Protein AF-A0A535B9C9-F1 (afdb_monomer)

Sequence (342 aa):
MEKRGVVTTTVCSAPFLKPAKAQAQHEGMSSVPFVKILHPMATAPLQTVVEQVKEALPQITHALTIAGEQEEKQTSQNDREENLLTINGGVEEVFELFHERGWTDGFPIIPPTEINVRAMLSQSVYSPDTTLGLLPPAMNPVTVDKLAVNAVMAGCVPEYFPVILAAVEGLLDEDLALYSMQTATNATAPLIIVNGPIVKILCLNASGNLFGPGSRANATIGRAIRLALINIGGEIPGITDPATHGQPGKYTFCIAEAEDESPWQSLHVERGYAKEQSAVTLIGAGGPQNLFTYGCKTGEEILETFVGALCGLGHNNIIFPSGPLLVLGPEHAGTLATVSVR

Secondary structure (DSSP, 8-state):
-GGGT----EEEEGGGHHHHHHHHHHTT-TT--EEEE-S-SSSS-HHHHHHHHHHHHHHHHHHHHHTT-----PPPP--SGGG----SS-HHHHHHHHHHTT-SSSS------HHHHHHHHTT-SS-TT-EEEEETTTTEEEEHHHHHHHHHHHT--GGGHHHHHHHHHHHT-GGG-HHHHHT-SS--EEEEEEESTHHHHTT---SSSTTSS--HHHHHHHHHHHHHHHHTT---BTTTB--SS--GGGT--EEE--TTT-SS--HHHHTT--TTS-EEEEEEE-PPPP---TT--SHHHHHHHHHHHHTSTT-GGGTS-S-PPP---HHHHHHHHTS---

Structure (mmCIF, N/CA/C/O backbone):
data_AF-A0A535B9C9-F1
#
_entry.id   AF-A0A535B9C9-F1
#
loop_
_atom_site.group_PDB
_atom_site.id
_atom_site.type_symbol
_atom_site.label_atom_id
_atom_site.label_alt_id
_atom_site.label_comp_id
_atom_site.label_asym_id
_atom_site.label_entity_id
_atom_site.label_seq_id
_atom_site.pdbx_PDB_ins_code
_atom_site.Cartn_x
_atom_site.Cartn_y
_atom_site.Cartn_z
_atom_site.occupancy
_atom_site.B_iso_or_equiv
_atom_site.auth_seq_id
_atom_site.auth_comp_id
_atom_site.auth_asym_id
_atom_site.auth_atom_id
_atom_site.pdbx_PDB_model_num
ATOM 1 N N . MET A 1 1 ? 7.279 18.402 -26.260 1.00 63.88 1 MET A N 1
ATOM 2 C CA . MET A 1 1 ? 7.828 19.501 -27.088 1.00 63.88 1 MET A CA 1
ATOM 3 C C . MET A 1 1 ? 8.415 18.954 -28.383 1.00 63.88 1 MET A C 1
ATOM 5 O O . MET A 1 1 ? 8.022 19.435 -29.436 1.00 63.88 1 MET A O 1
ATOM 9 N N . GLU A 1 2 ? 9.214 17.885 -28.328 1.00 69.12 2 GLU A N 1
ATOM 10 C CA . GLU A 1 2 ? 9.742 17.188 -29.520 1.00 69.12 2 GLU A CA 1
ATOM 11 C C . GLU A 1 2 ? 8.669 16.701 -30.501 1.00 69.12 2 GLU A C 1
ATOM 13 O O . GLU A 1 2 ? 8.770 16.992 -31.687 1.00 69.12 2 GLU A O 1
ATOM 18 N N . LYS A 1 3 ? 7.552 16.126 -30.024 1.00 67.25 3 LYS A N 1
ATOM 19 C CA . LYS A 1 3 ? 6.378 15.799 -30.873 1.00 67.25 3 LYS A CA 1
ATOM 20 C C . LYS A 1 3 ? 5.791 17.002 -31.637 1.00 67.25 3 LYS A C 1
ATOM 22 O O . LYS A 1 3 ? 4.997 16.825 -32.552 1.00 67.25 3 LYS A O 1
ATOM 27 N N . ARG A 1 4 ? 6.146 18.233 -31.250 1.00 75.50 4 ARG A N 1
ATOM 28 C CA . ARG A 1 4 ? 5.743 19.491 -31.905 1.00 75.50 4 ARG A CA 1
ATOM 29 C C . ARG A 1 4 ? 6.882 20.100 -32.743 1.00 75.50 4 ARG A C 1
ATOM 31 O O . ARG A 1 4 ? 6.789 21.268 -33.103 1.00 75.50 4 ARG A O 1
ATOM 38 N N . GLY A 1 5 ? 7.953 19.347 -33.013 1.00 74.25 5 GLY A N 1
ATOM 39 C CA . GLY A 1 5 ? 9.121 19.791 -33.785 1.00 74.25 5 GLY A CA 1
ATOM 40 C C . GLY A 1 5 ? 10.070 20.729 -33.032 1.00 74.25 5 GLY A C 1
ATOM 41 O O . GLY A 1 5 ? 10.920 21.363 -33.650 1.00 74.25 5 GLY A O 1
ATOM 42 N N . VAL A 1 6 ? 9.922 20.855 -31.710 1.00 79.19 6 VAL A N 1
ATOM 43 C CA . VAL A 1 6 ? 10.796 21.693 -30.878 1.00 79.19 6 VAL A CA 1
ATOM 44 C C . VAL A 1 6 ? 11.860 20.809 -30.248 1.00 79.19 6 VAL A C 1
ATOM 46 O O . VAL A 1 6 ? 11.524 19.953 -29.432 1.00 79.19 6 VAL A O 1
ATOM 49 N N . VAL A 1 7 ? 13.125 21.034 -30.604 1.00 80.56 7 VAL A N 1
ATOM 50 C CA . VAL A 1 7 ? 14.264 20.320 -30.015 1.00 80.56 7 VAL A CA 1
ATOM 51 C C . VAL A 1 7 ? 14.333 20.606 -28.518 1.00 80.56 7 VAL A C 1
ATOM 53 O O . VAL A 1 7 ? 14.298 21.769 -28.104 1.00 80.56 7 VAL A O 1
ATOM 56 N N . THR A 1 8 ? 14.432 19.557 -27.704 1.00 83.50 8 THR A N 1
ATOM 57 C CA . THR A 1 8 ? 14.532 19.694 -26.251 1.00 83.50 8 THR A CA 1
ATOM 58 C C . THR A 1 8 ? 15.679 18.890 -25.659 1.00 83.50 8 THR A C 1
ATOM 60 O O . THR A 1 8 ? 16.232 17.990 -26.273 1.00 83.50 8 THR A O 1
ATOM 63 N N . THR A 1 9 ? 16.081 19.267 -24.446 1.00 86.94 9 THR A N 1
ATOM 64 C CA . THR A 1 9 ? 16.979 18.481 -23.601 1.00 86.94 9 THR A CA 1
ATOM 65 C C . THR A 1 9 ? 16.524 18.603 -22.156 1.00 86.94 9 THR A C 1
ATOM 67 O O . THR A 1 9 ? 15.998 19.643 -21.746 1.00 86.94 9 THR A O 1
ATOM 70 N N . THR A 1 10 ? 16.715 17.545 -21.375 1.00 87.69 10 THR A N 1
ATOM 71 C CA . THR A 1 10 ? 16.370 17.529 -19.956 1.00 87.69 10 THR A CA 1
ATOM 72 C C . THR A 1 10 ? 17.615 17.772 -19.115 1.00 87.69 10 THR A C 1
ATOM 74 O O . THR A 1 10 ? 18.539 16.960 -19.089 1.00 87.69 10 THR A O 1
ATOM 77 N N . VAL A 1 11 ? 17.632 18.880 -18.375 1.00 87.50 11 VAL A N 1
ATOM 78 C CA . VAL A 1 11 ? 18.660 19.139 -17.361 1.00 87.50 11 VAL A CA 1
ATOM 79 C C . VAL A 1 11 ? 18.227 18.477 -16.058 1.00 87.50 11 VAL A C 1
ATOM 81 O O . VAL A 1 11 ? 17.153 18.768 -15.536 1.00 87.50 11 VAL A O 1
ATOM 84 N N . CYS A 1 12 ? 19.050 17.574 -15.534 1.00 86.25 12 CYS A N 1
ATOM 85 C CA . CYS A 1 12 ? 18.707 16.763 -14.373 1.00 86.25 12 CYS A CA 1
ATOM 86 C C . CYS A 1 12 ? 19.895 16.665 -13.412 1.00 86.25 12 CYS A C 1
ATOM 88 O O . CYS A 1 12 ? 21.033 16.457 -13.838 1.00 86.25 12 CYS A O 1
ATOM 90 N N . SER A 1 13 ? 19.658 16.807 -12.104 1.00 83.31 13 SER A N 1
ATOM 91 C CA . SER A 1 13 ? 20.743 16.630 -11.131 1.00 83.31 13 SER A CA 1
ATOM 92 C C . SER A 1 13 ? 21.092 15.154 -10.936 1.00 83.31 13 SER A C 1
ATOM 94 O O . SER A 1 13 ? 20.253 14.272 -11.109 1.00 83.31 13 SER A O 1
ATOM 96 N N . ALA A 1 14 ? 22.354 14.884 -10.597 1.00 81.31 14 ALA A N 1
ATOM 97 C CA . ALA A 1 14 ? 22.937 13.545 -10.586 1.00 81.31 14 ALA A CA 1
ATOM 98 C C . ALA A 1 14 ? 22.086 12.452 -9.901 1.00 81.31 14 ALA A C 1
ATOM 100 O O . ALA A 1 14 ? 21.967 11.382 -10.503 1.00 81.31 14 ALA A O 1
ATOM 101 N N . PRO A 1 15 ? 21.475 12.682 -8.718 1.00 77.88 15 PRO A N 1
ATOM 102 C CA . PRO A 1 15 ? 20.654 11.668 -8.053 1.00 77.88 15 PRO A CA 1
ATOM 103 C C . PRO A 1 15 ? 19.383 11.303 -8.830 1.00 77.88 15 PRO A C 1
ATOM 105 O O . PRO A 1 15 ? 18.954 10.156 -8.789 1.00 77.88 15 PRO A O 1
ATOM 108 N N . PHE A 1 16 ? 18.816 12.244 -9.589 1.00 81.00 16 PHE A N 1
ATOM 109 C CA . PHE A 1 16 ? 17.552 12.049 -10.305 1.00 81.00 16 PHE A CA 1
ATOM 110 C C . PHE A 1 16 ? 17.732 11.580 -11.753 1.00 81.00 16 PHE A C 1
ATOM 112 O O . PHE A 1 16 ? 16.754 11.316 -12.449 1.00 81.00 16 PHE A O 1
ATOM 119 N N . LEU A 1 17 ? 18.972 11.432 -12.227 1.00 83.25 17 LEU A N 1
ATOM 120 C CA . LEU A 1 17 ? 19.229 11.049 -13.614 1.00 83.25 17 LEU A CA 1
ATOM 121 C C . LEU A 1 17 ? 18.717 9.637 -13.937 1.00 83.25 17 LEU A C 1
ATOM 123 O O . LEU A 1 17 ? 18.216 9.405 -15.033 1.00 83.25 17 LEU A O 1
ATOM 127 N N . LYS A 1 18 ? 18.846 8.691 -12.997 1.00 80.94 18 LYS A N 1
ATOM 128 C CA . LYS A 1 18 ? 18.323 7.325 -13.156 1.00 80.94 18 LYS A CA 1
ATOM 129 C C . LYS A 1 18 ? 16.786 7.300 -13.247 1.00 80.94 18 LYS A C 1
ATOM 131 O O . LYS A 1 18 ? 16.313 6.791 -14.262 1.00 80.94 18 LYS A O 1
ATOM 136 N N . PRO A 1 19 ? 16.019 7.876 -12.293 1.00 78.69 19 PRO A N 1
ATOM 137 C CA . PRO A 1 19 ? 14.561 7.934 -12.413 1.00 78.69 19 PRO A CA 1
ATOM 138 C C . PRO A 1 19 ? 14.110 8.666 -13.674 1.00 78.69 19 PRO A C 1
ATOM 140 O O . PRO A 1 19 ? 13.224 8.188 -14.368 1.00 78.69 19 PRO A O 1
ATOM 143 N N . ALA A 1 20 ? 14.753 9.785 -14.026 1.00 82.44 20 ALA A N 1
ATOM 144 C CA . ALA A 1 20 ? 14.358 10.556 -15.201 1.00 82.44 20 ALA A CA 1
ATOM 145 C C . ALA A 1 20 ? 14.544 9.769 -16.512 1.00 82.44 20 ALA A C 1
ATOM 147 O O . ALA A 1 20 ? 13.695 9.836 -17.399 1.00 82.44 20 ALA A O 1
ATOM 148 N N . LYS A 1 21 ? 15.619 8.976 -16.624 1.00 83.00 21 LYS A N 1
ATOM 149 C CA . LYS A 1 21 ? 15.823 8.067 -17.762 1.00 83.00 21 LYS A CA 1
ATOM 150 C C . LYS A 1 21 ? 14.823 6.914 -17.777 1.00 83.00 21 LYS A C 1
ATOM 152 O O . LYS A 1 21 ? 14.333 6.583 -18.851 1.00 83.00 21 LYS A O 1
ATOM 157 N N . ALA A 1 22 ? 14.527 6.324 -16.618 1.00 77.94 22 ALA A N 1
ATOM 158 C CA . ALA A 1 22 ? 13.523 5.267 -16.505 1.00 77.94 22 ALA A CA 1
ATOM 159 C C . ALA A 1 22 ? 12.138 5.777 -16.940 1.00 77.94 22 ALA A C 1
ATOM 161 O O . ALA A 1 22 ? 11.483 5.128 -17.752 1.00 77.94 22 ALA A O 1
ATOM 162 N N . GLN A 1 23 ? 11.751 6.985 -16.511 1.00 78.94 23 GLN A N 1
ATOM 163 C CA . GLN A 1 23 ? 10.510 7.629 -16.951 1.00 78.94 23 GLN A CA 1
ATOM 164 C C . GLN A 1 23 ? 10.498 7.873 -18.459 1.00 78.94 23 GLN A C 1
ATOM 166 O O . GLN A 1 23 ? 9.527 7.553 -19.133 1.00 78.94 23 GLN A O 1
ATOM 171 N N . ALA A 1 24 ? 11.583 8.428 -19.007 1.00 80.75 24 ALA A N 1
ATOM 172 C CA . ALA A 1 24 ? 11.665 8.702 -20.436 1.00 80.75 24 ALA A CA 1
ATOM 173 C C . ALA A 1 24 ? 11.547 7.416 -21.266 1.00 80.75 24 ALA A C 1
ATOM 175 O O . ALA A 1 24 ? 10.817 7.398 -22.248 1.00 80.75 24 ALA A O 1
ATOM 176 N N . GLN A 1 25 ? 12.197 6.324 -20.852 1.00 77.50 25 GLN A N 1
ATOM 177 C CA . GLN A 1 25 ? 12.027 5.017 -21.493 1.00 77.50 25 GLN A CA 1
ATOM 178 C C . GLN A 1 25 ? 10.580 4.527 -21.422 1.00 77.50 25 GLN A C 1
ATOM 180 O O . GLN A 1 25 ? 10.055 4.055 -22.429 1.00 77.50 25 GLN A O 1
ATOM 185 N N . HIS A 1 26 ? 9.937 4.672 -20.263 1.00 68.62 26 HIS A N 1
ATOM 186 C CA . HIS A 1 26 ? 8.552 4.253 -20.069 1.00 68.62 26 HIS A CA 1
ATOM 187 C C . HIS A 1 26 ? 7.569 5.014 -20.974 1.00 68.62 26 HIS A C 1
ATOM 189 O O . HIS A 1 26 ? 6.673 4.425 -21.571 1.00 68.62 26 HIS A O 1
ATOM 195 N N . GLU A 1 27 ? 7.782 6.316 -21.151 1.00 72.25 27 GLU A N 1
ATOM 196 C CA . GLU A 1 27 ? 6.977 7.182 -22.025 1.00 72.25 27 GLU A CA 1
ATOM 197 C C . GLU A 1 27 ? 7.300 7.024 -23.528 1.00 72.25 27 GLU A C 1
ATOM 199 O O . GLU A 1 27 ? 6.824 7.802 -24.361 1.00 72.25 27 GLU A O 1
ATOM 204 N N . GLY A 1 28 ? 8.151 6.058 -23.897 1.00 73.94 28 GLY A N 1
ATOM 205 C CA . GLY A 1 28 ? 8.613 5.857 -25.276 1.00 73.94 28 GLY A CA 1
ATOM 206 C C . GLY A 1 28 ? 9.605 6.919 -25.766 1.00 73.94 28 GLY A C 1
ATOM 207 O O . GLY A 1 28 ? 9.948 6.957 -26.940 1.00 73.94 28 GLY A O 1
ATOM 208 N N . MET A 1 29 ? 10.102 7.766 -24.868 1.00 76.81 29 MET A N 1
ATOM 209 C CA . MET A 1 29 ? 11.039 8.862 -25.117 1.00 76.81 29 MET A CA 1
ATOM 210 C C . MET A 1 29 ? 12.496 8.445 -24.834 1.00 76.81 29 MET A C 1
ATOM 212 O O . MET A 1 29 ? 13.274 9.186 -24.230 1.00 76.81 29 MET A O 1
ATOM 216 N N . SER A 1 30 ? 12.892 7.234 -25.240 1.00 70.38 30 SER A N 1
ATOM 217 C CA . SER A 1 30 ? 14.202 6.650 -24.897 1.00 70.38 30 SER A CA 1
ATOM 218 C C . SER A 1 30 ? 15.410 7.417 -25.453 1.00 70.38 30 SER A C 1
ATOM 220 O O . SER A 1 30 ? 16.529 7.217 -24.980 1.00 70.38 30 SER A O 1
ATOM 222 N N . SER A 1 31 ? 15.186 8.273 -26.449 1.00 73.44 31 SER A N 1
ATOM 223 C CA . SER 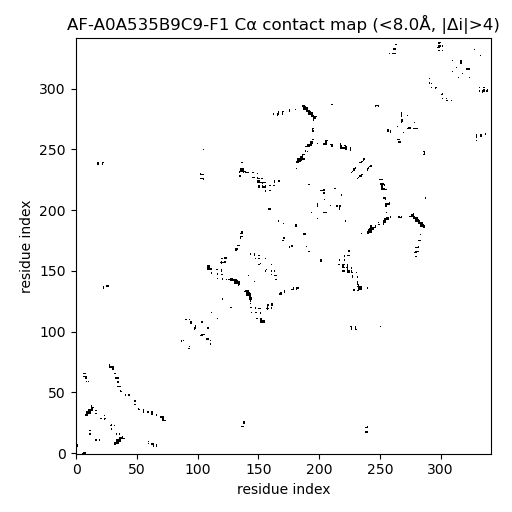A 1 31 ? 16.194 9.085 -27.132 1.00 73.44 31 SER A CA 1
ATOM 224 C C . SER A 1 31 ? 16.356 10.500 -26.565 1.00 73.44 31 SER A C 1
ATOM 226 O O . SER A 1 31 ? 17.216 11.242 -27.045 1.00 73.44 31 SER A O 1
ATOM 228 N N . VAL A 1 32 ? 15.581 10.889 -25.541 1.00 80.31 32 VAL A N 1
ATOM 229 C CA . VAL A 1 32 ? 15.667 12.241 -24.963 1.00 80.31 32 VAL A CA 1
ATOM 230 C C . VAL A 1 32 ? 17.073 12.497 -24.409 1.00 80.31 32 VAL A C 1
ATOM 232 O O . VAL A 1 32 ? 17.564 11.730 -23.570 1.00 80.31 32 VAL A O 1
ATOM 235 N N . PRO A 1 33 ? 17.746 13.584 -24.829 1.00 83.56 33 PRO A N 1
ATOM 236 C CA . PRO A 1 33 ? 19.082 13.889 -24.353 1.00 83.56 33 PRO A CA 1
ATOM 237 C C . PRO A 1 33 ? 19.030 14.489 -22.943 1.00 83.56 33 PRO A C 1
ATOM 239 O O . PRO A 1 33 ? 18.315 15.461 -22.682 1.00 83.56 33 PRO A O 1
ATOM 242 N N . PHE A 1 34 ? 19.851 13.948 -22.041 1.00 86.38 34 PHE A N 1
ATOM 243 C CA . PHE A 1 34 ? 19.975 14.410 -20.658 1.00 86.38 34 PHE A CA 1
ATOM 244 C C . PHE A 1 34 ? 21.303 15.125 -20.411 1.00 86.38 34 PHE A C 1
ATOM 246 O O . PHE A 1 34 ? 22.367 14.576 -20.703 1.00 86.38 34 PHE A O 1
ATOM 253 N N . VAL A 1 35 ? 21.250 16.288 -19.762 1.00 86.88 35 VAL A N 1
ATOM 254 C CA . VAL A 1 35 ? 22.429 16.979 -19.224 1.00 86.88 35 VAL A CA 1
ATOM 255 C C . VAL A 1 35 ? 22.450 16.830 -17.710 1.00 86.88 35 VAL A C 1
ATOM 257 O O . VAL A 1 35 ? 21.501 17.197 -17.015 1.00 86.88 35 VAL A O 1
ATOM 260 N N . LYS A 1 36 ? 23.548 16.279 -17.193 1.00 86.19 36 LYS A N 1
ATOM 261 C CA . LYS A 1 36 ? 23.737 16.029 -15.765 1.00 86.19 36 LYS A CA 1
ATOM 262 C C . LYS A 1 36 ? 24.321 17.264 -15.080 1.00 86.19 36 LYS A C 1
ATOM 264 O O . LYS A 1 36 ? 25.384 17.731 -15.473 1.00 86.19 36 LYS A O 1
ATOM 269 N N . ILE A 1 37 ? 23.688 17.709 -13.999 1.00 85.00 37 ILE A N 1
ATOM 270 C CA . ILE A 1 37 ? 24.241 18.719 -13.079 1.00 85.00 37 ILE A CA 1
ATOM 271 C C . ILE A 1 37 ? 24.524 18.111 -11.696 1.00 85.00 37 ILE A C 1
ATOM 273 O O . ILE A 1 37 ? 24.034 17.027 -11.363 1.00 85.00 37 ILE A O 1
ATOM 277 N N . LEU A 1 38 ? 25.346 18.776 -10.886 1.00 76.19 38 LEU A N 1
ATOM 278 C CA . LEU A 1 38 ? 25.675 18.337 -9.525 1.00 76.19 38 LEU A CA 1
ATOM 279 C C . LEU A 1 38 ? 24.543 18.657 -8.529 1.00 76.19 38 LEU A C 1
ATOM 281 O O . LEU A 1 38 ? 23.660 19.466 -8.795 1.00 76.19 38 LEU A O 1
ATOM 285 N N . HIS A 1 39 ? 24.541 17.961 -7.392 1.00 73.38 39 HIS A N 1
ATOM 286 C CA . HIS A 1 39 ? 23.545 18.072 -6.319 1.00 73.38 39 HIS A CA 1
ATOM 287 C C . HIS A 1 39 ? 24.270 18.309 -4.978 1.00 73.38 39 HIS A C 1
ATOM 289 O O . HIS A 1 39 ? 25.377 17.782 -4.837 1.00 73.38 39 HIS A O 1
ATOM 295 N N . PRO A 1 40 ? 23.688 19.019 -3.985 1.00 71.75 40 PRO A N 1
ATOM 296 C CA . PRO A 1 40 ? 22.394 19.715 -3.985 1.00 71.75 40 PRO A CA 1
ATOM 297 C C . PRO A 1 40 ? 22.461 21.124 -4.582 1.00 71.75 40 PRO A C 1
ATOM 299 O O . PRO A 1 40 ? 23.405 21.862 -4.345 1.00 71.75 40 PRO A O 1
ATOM 302 N N . MET A 1 41 ? 21.417 21.523 -5.311 1.00 72.38 41 MET A N 1
ATOM 303 C CA . MET A 1 41 ? 21.296 22.887 -5.855 1.00 72.38 41 MET A CA 1
ATOM 304 C C . MET A 1 41 ? 20.651 23.854 -4.854 1.00 72.38 41 MET A C 1
ATOM 306 O O . MET A 1 41 ? 21.016 25.021 -4.800 1.00 72.38 41 MET A O 1
ATOM 310 N N . ALA A 1 42 ? 19.702 23.371 -4.046 1.00 73.88 42 ALA A N 1
ATOM 311 C CA . ALA A 1 42 ? 18.897 24.213 -3.158 1.00 73.88 42 ALA A CA 1
ATOM 312 C C . ALA A 1 42 ? 19.673 24.765 -1.950 1.00 73.88 42 ALA A C 1
ATOM 314 O O . ALA A 1 42 ? 19.321 25.813 -1.422 1.00 73.88 42 ALA A O 1
ATOM 315 N N . THR A 1 43 ? 20.720 24.064 -1.509 1.00 80.56 43 THR A N 1
ATOM 316 C CA . THR A 1 43 ? 21.544 24.447 -0.351 1.00 80.56 43 THR A CA 1
ATOM 317 C C . THR A 1 43 ? 22.958 24.882 -0.739 1.00 80.56 43 THR A C 1
ATOM 319 O O . THR A 1 43 ? 23.738 25.267 0.131 1.00 80.56 43 THR A O 1
ATOM 322 N N . ALA A 1 44 ? 23.306 24.834 -2.030 1.00 82.00 44 ALA A N 1
ATOM 323 C CA . ALA A 1 44 ? 24.603 25.293 -2.510 1.00 82.00 44 ALA A CA 1
ATOM 324 C C . ALA A 1 44 ? 24.683 26.832 -2.518 1.00 82.00 44 ALA A C 1
ATOM 326 O O . ALA A 1 44 ? 23.693 27.502 -2.823 1.00 82.00 44 ALA A O 1
ATOM 327 N N . PRO A 1 45 ? 25.862 27.420 -2.244 1.00 89.31 45 PRO A N 1
ATOM 328 C CA . PRO A 1 45 ? 26.079 28.849 -2.436 1.00 89.31 45 PRO A CA 1
ATOM 329 C C . PRO A 1 45 ? 25.794 29.266 -3.885 1.00 89.31 45 PRO A C 1
ATOM 331 O O . PRO A 1 45 ? 26.178 28.567 -4.824 1.00 89.31 45 PRO A O 1
ATOM 334 N N . LEU A 1 46 ? 25.192 30.446 -4.079 1.00 86.38 46 LEU A N 1
ATOM 335 C CA . LEU A 1 46 ? 24.829 30.960 -5.409 1.00 86.38 46 LEU A CA 1
ATOM 336 C C . LEU A 1 46 ? 26.010 30.943 -6.393 1.00 86.38 46 LEU A C 1
ATOM 338 O O . LEU A 1 46 ? 25.836 30.630 -7.565 1.00 86.38 46 LEU A O 1
ATOM 342 N N . GLN A 1 47 ? 27.218 31.248 -5.917 1.00 87.62 47 GLN A N 1
ATOM 343 C CA . GLN A 1 47 ? 28.418 31.250 -6.749 1.00 87.62 47 GLN A CA 1
ATOM 344 C C . GLN A 1 47 ? 28.742 29.856 -7.308 1.00 87.62 47 GLN A C 1
ATOM 346 O O . GLN A 1 47 ? 28.991 29.726 -8.504 1.00 87.62 47 GLN A O 1
ATOM 351 N N . THR A 1 48 ? 28.635 28.813 -6.481 1.00 84.56 48 THR A N 1
ATOM 352 C CA . THR A 1 48 ? 28.800 27.415 -6.901 1.00 84.56 48 THR A CA 1
ATOM 353 C C . THR A 1 48 ? 27.745 27.020 -7.933 1.00 84.56 48 THR A C 1
ATOM 355 O O . THR A 1 48 ? 28.068 26.374 -8.926 1.00 84.56 48 THR A O 1
ATOM 358 N N . VAL A 1 49 ? 26.495 27.456 -7.747 1.00 83.94 49 VAL A N 1
ATOM 359 C CA . VAL A 1 49 ? 25.416 27.217 -8.719 1.00 83.94 49 VAL A CA 1
ATOM 360 C C . VAL A 1 49 ? 25.729 27.887 -10.062 1.00 83.94 49 VAL A C 1
ATOM 362 O O . VAL A 1 49 ? 25.595 27.263 -11.112 1.00 83.94 49 VAL A O 1
ATOM 365 N N . VAL A 1 50 ? 26.192 29.141 -10.050 1.00 86.06 50 VAL A N 1
ATOM 366 C CA . VAL A 1 50 ? 26.554 29.883 -11.271 1.00 86.06 50 VAL A CA 1
ATOM 367 C C . VAL A 1 50 ? 27.715 29.220 -12.015 1.00 86.06 50 VAL A C 1
ATOM 369 O O . VAL A 1 50 ? 27.680 29.134 -13.243 1.00 86.06 50 VAL A O 1
ATOM 372 N N . GLU A 1 51 ? 28.737 28.751 -11.302 1.00 86.38 51 GLU A N 1
ATOM 373 C CA . GLU A 1 51 ? 29.870 28.027 -11.893 1.00 86.38 51 GLU A CA 1
ATOM 374 C C . GLU A 1 51 ? 29.415 26.718 -12.550 1.00 86.38 51 GLU A C 1
ATOM 376 O O . GLU A 1 51 ? 29.733 26.473 -13.713 1.00 86.38 51 GLU A O 1
ATOM 381 N N . GLN A 1 52 ? 28.562 25.944 -11.878 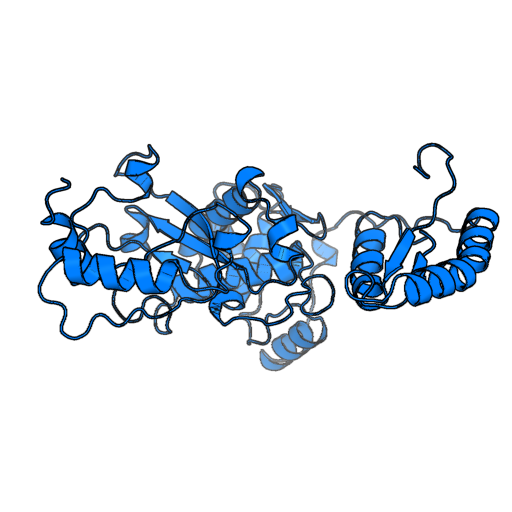1.00 81.94 52 GLN A N 1
ATOM 382 C CA . GLN A 1 52 ? 28.001 24.708 -12.435 1.00 81.94 52 GLN A CA 1
ATOM 383 C C . GLN A 1 52 ? 27.138 24.953 -13.678 1.00 81.94 52 GLN A C 1
ATOM 385 O O . GLN A 1 52 ? 27.215 24.197 -14.647 1.00 81.94 52 GLN A O 1
ATOM 390 N N . VAL A 1 53 ? 26.335 26.022 -13.692 1.00 84.00 53 VAL A N 1
ATOM 391 C CA . VAL A 1 53 ? 25.555 26.398 -14.883 1.00 84.00 53 VAL A CA 1
ATOM 392 C C . VAL A 1 53 ? 26.484 26.721 -16.055 1.00 84.00 53 VAL A C 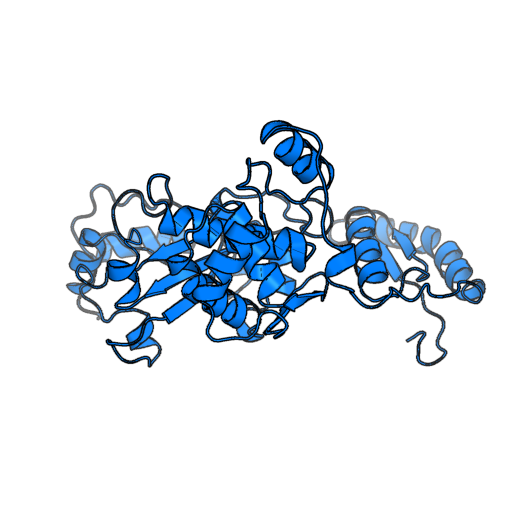1
ATOM 394 O O . VAL A 1 53 ? 26.218 26.289 -17.177 1.00 84.00 53 VAL A O 1
ATOM 397 N N . LYS A 1 54 ? 27.597 27.426 -15.813 1.00 87.56 54 LYS A N 1
ATOM 398 C CA . LYS A 1 54 ? 28.594 27.723 -16.856 1.00 87.56 54 LYS A CA 1
ATOM 399 C C . LYS A 1 54 ? 29.229 26.457 -17.432 1.00 87.56 54 LYS A C 1
ATOM 401 O O . LYS A 1 54 ? 29.428 26.398 -18.642 1.00 87.56 54 LYS A O 1
ATOM 406 N N . GLU A 1 55 ? 29.498 25.450 -16.606 1.00 86.50 55 GLU A N 1
ATOM 407 C CA . GLU A 1 55 ? 30.026 24.154 -17.059 1.00 86.50 55 GLU A CA 1
ATOM 408 C C . GLU A 1 55 ? 28.990 23.315 -17.826 1.00 86.50 55 GLU A C 1
ATOM 410 O O . GLU A 1 55 ? 29.342 22.592 -18.762 1.00 86.50 55 GLU A O 1
ATOM 415 N N . ALA A 1 56 ? 27.708 23.420 -17.465 1.00 87.56 56 ALA A N 1
ATOM 416 C CA . ALA A 1 56 ? 26.623 22.690 -18.121 1.00 87.56 56 ALA A CA 1
ATOM 417 C C . ALA A 1 56 ? 26.188 23.321 -19.457 1.00 87.56 56 ALA A C 1
ATOM 419 O O . ALA A 1 56 ? 25.744 22.605 -20.354 1.00 87.56 56 ALA A O 1
ATOM 420 N N . LEU A 1 57 ? 26.329 24.642 -19.625 1.00 89.44 57 LEU A N 1
ATOM 421 C CA . LEU A 1 57 ? 25.882 25.384 -20.815 1.00 89.44 57 LEU A CA 1
ATOM 422 C C . LEU A 1 57 ? 26.395 24.812 -22.155 1.00 89.44 57 LEU A C 1
ATOM 424 O O . LEU A 1 57 ? 25.579 24.649 -23.071 1.00 89.44 57 LEU A O 1
ATOM 428 N N . PRO A 1 58 ? 27.686 24.453 -22.308 1.00 90.50 58 PRO A N 1
ATOM 429 C CA . PRO A 1 58 ? 28.172 23.801 -23.523 1.00 90.50 58 PRO A CA 1
ATOM 430 C C . PRO A 1 58 ? 27.495 22.452 -23.791 1.00 90.50 58 PRO A C 1
ATOM 432 O O . PRO A 1 58 ? 27.159 22.154 -24.933 1.00 90.50 58 PRO A O 1
ATOM 435 N N . GLN A 1 59 ? 27.238 21.661 -22.745 1.00 86.38 59 GLN A N 1
ATOM 436 C CA . GLN A 1 59 ? 26.581 20.353 -22.858 1.00 86.38 59 GLN A CA 1
ATOM 437 C C . GLN A 1 59 ? 25.109 20.503 -23.263 1.00 86.38 59 GLN A C 1
ATOM 439 O O . GLN A 1 59 ? 24.633 19.753 -24.109 1.00 86.38 59 GLN A O 1
ATOM 444 N N . ILE A 1 60 ? 24.412 21.511 -22.724 1.00 88.25 60 ILE A N 1
ATOM 445 C CA . ILE A 1 60 ? 23.040 21.873 -23.121 1.00 88.25 60 ILE A CA 1
ATOM 446 C C . ILE A 1 60 ? 23.008 22.285 -24.593 1.00 88.25 60 ILE A C 1
ATOM 448 O O . ILE A 1 60 ? 22.193 21.784 -25.362 1.00 88.25 60 ILE A O 1
ATOM 452 N N . THR A 1 61 ? 23.926 23.161 -25.000 1.00 87.44 61 THR A N 1
ATOM 453 C CA . THR A 1 61 ? 24.023 23.634 -26.389 1.00 87.44 61 THR A CA 1
ATOM 454 C C . THR A 1 61 ? 24.304 22.475 -27.348 1.00 87.44 61 THR A C 1
ATOM 456 O O . THR A 1 61 ? 23.711 22.389 -28.420 1.00 87.44 61 THR A O 1
ATOM 459 N N . HIS A 1 62 ? 25.170 21.544 -26.950 1.00 85.12 62 HIS A N 1
ATOM 460 C CA . HIS A 1 62 ? 25.478 20.349 -27.725 1.00 85.12 62 HIS A CA 1
ATOM 461 C C . HIS A 1 62 ? 24.275 19.398 -27.831 1.00 85.12 62 HIS A C 1
ATOM 463 O O . HIS A 1 62 ? 23.918 18.975 -28.927 1.00 85.12 62 HIS A O 1
ATOM 469 N N . ALA A 1 63 ? 23.590 19.125 -26.717 1.00 84.19 63 ALA A N 1
ATOM 470 C CA . ALA A 1 63 ? 22.388 18.292 -26.697 1.00 84.19 63 ALA A CA 1
ATOM 471 C C . ALA A 1 63 ? 21.279 18.849 -27.607 1.00 84.19 63 ALA A C 1
ATOM 473 O O . ALA A 1 63 ? 20.642 18.095 -28.338 1.00 84.19 63 ALA A O 1
ATOM 474 N N . LEU A 1 64 ? 21.101 20.174 -27.625 1.00 83.44 64 LEU A N 1
ATOM 475 C CA . LEU A 1 64 ? 20.117 20.855 -28.471 1.00 83.44 64 LEU A CA 1
ATOM 476 C C . LEU A 1 64 ? 20.506 20.933 -29.958 1.00 83.44 64 LEU A C 1
ATOM 478 O O . LEU A 1 64 ? 19.672 21.315 -30.773 1.00 83.44 64 LEU A O 1
ATOM 482 N N . THR A 1 65 ? 21.748 20.608 -30.331 1.00 81.62 65 THR A N 1
ATOM 483 C CA . THR A 1 65 ? 22.226 20.706 -31.725 1.00 81.62 65 THR A CA 1
ATOM 484 C C . THR A 1 65 ? 22.426 19.353 -32.415 1.00 81.62 65 THR A C 1
ATOM 486 O O . THR A 1 65 ? 22.612 19.334 -33.628 1.00 81.62 65 THR A O 1
ATOM 489 N N . ILE A 1 66 ? 22.339 18.229 -31.687 1.00 70.81 66 ILE A N 1
ATOM 490 C CA . ILE A 1 66 ? 22.552 16.862 -32.220 1.00 70.81 66 ILE A CA 1
ATOM 491 C C . ILE A 1 66 ? 21.279 15.989 -32.200 1.00 70.81 66 ILE A C 1
ATOM 493 O O . ILE A 1 66 ? 21.259 14.910 -32.785 1.00 70.81 66 ILE A O 1
ATOM 497 N N . ALA A 1 67 ? 20.187 16.446 -31.579 1.00 53.84 67 ALA A N 1
ATOM 498 C CA . ALA A 1 67 ? 18.955 15.676 -31.361 1.00 53.84 67 ALA A CA 1
ATOM 499 C C . ALA A 1 67 ? 18.088 15.466 -32.631 1.00 53.84 67 ALA A C 1
ATOM 501 O O . ALA A 1 67 ? 16.940 15.904 -32.686 1.00 53.84 67 ALA A O 1
ATOM 502 N N . GLY A 1 68 ? 18.643 14.816 -33.659 1.00 52.06 68 GLY A N 1
ATOM 503 C CA . GLY A 1 68 ? 17.967 14.518 -34.927 1.00 52.06 68 GLY A CA 1
ATOM 504 C C . GLY A 1 68 ? 17.983 13.052 -35.376 1.00 52.06 68 GLY A C 1
ATOM 505 O O . GLY A 1 68 ? 17.331 12.740 -36.364 1.00 52.06 68 GLY A O 1
ATOM 506 N N . GLU A 1 69 ? 18.684 12.139 -34.696 1.00 46.38 69 GLU A N 1
ATOM 507 C CA . GLU A 1 69 ? 18.887 10.772 -35.211 1.00 46.38 69 GLU A CA 1
ATOM 508 C C . GLU A 1 69 ? 18.815 9.701 -34.116 1.00 46.38 69 GLU A C 1
ATOM 510 O O . GLU A 1 69 ? 19.830 9.104 -33.773 1.00 46.38 69 GLU A O 1
ATOM 515 N N . GLN A 1 70 ? 17.635 9.423 -33.556 1.00 47.84 70 GLN A N 1
ATOM 516 C CA . GLN A 1 70 ? 17.400 8.144 -32.868 1.00 47.84 70 GLN A CA 1
ATOM 517 C C . GLN A 1 70 ? 15.958 7.679 -33.086 1.00 47.84 70 GLN A C 1
ATOM 519 O O . GLN A 1 70 ? 15.015 8.322 -32.631 1.00 47.84 70 GLN A O 1
ATOM 524 N N . GLU A 1 71 ? 15.810 6.563 -33.803 1.00 41.56 71 GLU A N 1
ATOM 525 C CA . GLU A 1 71 ? 14.533 5.894 -34.058 1.00 41.56 71 GLU A CA 1
ATOM 526 C C . GLU A 1 71 ? 13.936 5.326 -32.760 1.00 41.56 71 GLU A C 1
ATOM 528 O O . GLU A 1 71 ? 14.602 4.620 -31.997 1.00 41.56 71 GLU A O 1
ATOM 533 N N . GLU A 1 72 ? 12.657 5.623 -32.528 1.00 42.31 72 GLU A N 1
ATOM 534 C CA . GLU A 1 72 ? 11.848 5.042 -31.456 1.00 42.31 72 GLU A CA 1
ATOM 535 C C . GLU A 1 72 ? 11.597 3.553 -31.749 1.00 42.31 72 GLU A C 1
ATOM 537 O O . GLU A 1 72 ? 10.983 3.192 -32.756 1.00 42.31 72 GLU A O 1
ATOM 542 N N . LYS A 1 73 ? 12.040 2.658 -30.857 1.00 36.94 73 LYS A N 1
ATOM 543 C CA . LYS A 1 73 ? 11.606 1.255 -30.895 1.00 36.94 73 LYS A CA 1
ATOM 544 C C . LYS A 1 73 ? 10.177 1.168 -30.367 1.00 36.94 73 LYS A C 1
ATOM 546 O O . LYS A 1 73 ? 9.945 1.358 -29.178 1.00 36.94 73 LYS A O 1
ATOM 551 N N . GLN A 1 74 ? 9.240 0.842 -31.253 1.00 36.12 74 GLN A N 1
ATOM 552 C CA . GLN A 1 74 ? 7.882 0.460 -30.876 1.00 36.12 74 GLN A CA 1
ATOM 553 C C . GLN A 1 74 ? 7.909 -0.823 -30.040 1.00 36.12 74 GLN A C 1
ATOM 555 O O . GLN A 1 74 ? 8.386 -1.864 -30.493 1.00 36.12 74 GLN A O 1
ATOM 560 N N . THR A 1 75 ? 7.378 -0.748 -28.824 1.00 39.41 75 THR A N 1
ATOM 561 C CA . THR A 1 75 ? 7.122 -1.914 -27.976 1.00 39.41 75 THR A CA 1
ATOM 562 C C . THR A 1 75 ? 5.879 -2.639 -28.502 1.00 39.41 75 THR A C 1
ATOM 564 O O . THR A 1 75 ? 4.825 -2.026 -28.675 1.00 39.41 75 THR A O 1
ATOM 567 N N . SER A 1 76 ? 6.020 -3.927 -28.818 1.00 39.56 76 SER A N 1
ATOM 568 C CA . SER A 1 76 ? 4.995 -4.774 -29.440 1.00 39.56 76 SER A CA 1
ATOM 569 C C . SER A 1 76 ? 3.808 -5.078 -28.513 1.00 39.56 76 SER A C 1
ATOM 571 O O . SER A 1 76 ? 3.934 -5.078 -27.290 1.00 39.56 76 SER A O 1
ATOM 573 N N . GLN A 1 77 ? 2.646 -5.347 -29.120 1.00 42.69 77 GLN A N 1
ATOM 574 C CA . GLN A 1 77 ? 1.422 -5.797 -28.446 1.00 42.69 77 GLN A CA 1
ATOM 575 C C . GLN A 1 77 ? 1.608 -7.167 -27.768 1.00 42.69 77 GLN A C 1
ATOM 577 O O . GLN A 1 77 ? 2.264 -8.048 -28.308 1.00 42.69 77 GLN A O 1
ATOM 582 N N . ASN A 1 78 ? 1.002 -7.312 -26.584 1.00 45.16 78 ASN A N 1
ATOM 583 C CA . ASN A 1 78 ? 1.024 -8.504 -25.732 1.00 45.16 78 ASN A CA 1
ATOM 584 C C . ASN A 1 78 ? 0.197 -9.658 -26.324 1.00 45.16 78 ASN A C 1
ATOM 586 O O . ASN A 1 78 ? -1.032 -9.604 -26.257 1.00 45.16 78 ASN A O 1
ATOM 590 N N . ASP A 1 79 ? 0.852 -10.735 -26.759 1.00 43.84 79 ASP A N 1
ATOM 591 C CA . ASP A 1 79 ? 0.221 -12.054 -26.861 1.00 43.84 79 ASP A CA 1
ATOM 592 C C . ASP A 1 79 ? 0.365 -12.811 -25.529 1.00 43.84 79 ASP A C 1
ATOM 594 O O . ASP A 1 79 ? 1.433 -12.881 -24.917 1.00 43.84 79 ASP A O 1
ATOM 598 N N . ARG A 1 80 ? -0.740 -13.369 -25.023 1.00 49.69 80 ARG A N 1
ATOM 599 C CA . ARG A 1 80 ? -0.785 -14.029 -23.702 1.00 49.69 80 ARG A CA 1
ATOM 600 C C . ARG A 1 80 ? 0.009 -15.345 -23.673 1.00 49.69 80 ARG A C 1
ATOM 602 O O . ARG A 1 80 ? 0.516 -15.712 -22.619 1.00 49.69 80 ARG A O 1
ATOM 609 N N . GLU A 1 81 ? 0.158 -16.017 -24.817 1.00 48.66 81 GLU A N 1
ATOM 610 C CA . GLU A 1 81 ? 0.961 -17.246 -24.951 1.00 48.66 81 GLU A CA 1
ATOM 611 C C . GLU A 1 81 ? 2.476 -16.982 -24.880 1.00 48.66 81 GLU A C 1
ATOM 613 O O . GLU A 1 81 ? 3.214 -17.829 -24.382 1.00 48.66 81 GLU A O 1
ATOM 618 N N . GLU A 1 82 ? 2.946 -15.788 -25.264 1.00 54.41 82 GLU A N 1
ATOM 619 C CA . GLU A 1 82 ? 4.366 -15.401 -25.155 1.00 54.41 82 GLU A CA 1
ATOM 620 C C . GLU A 1 82 ? 4.795 -15.059 -23.713 1.00 54.41 82 GLU A C 1
ATOM 622 O O . GLU A 1 82 ? 5.980 -14.879 -23.436 1.00 54.41 82 GLU A O 1
ATOM 627 N N . ASN A 1 83 ? 3.845 -15.001 -22.772 1.00 69.31 83 ASN A N 1
ATOM 628 C CA . ASN A 1 83 ? 4.073 -14.598 -21.381 1.00 69.31 83 ASN A CA 1
ATOM 629 C C . ASN A 1 83 ? 4.168 -15.776 -20.389 1.00 69.31 83 ASN A C 1
ATOM 631 O O . ASN A 1 83 ? 4.261 -15.558 -19.178 1.00 69.31 83 ASN A O 1
ATOM 635 N N . LEU A 1 84 ? 4.164 -17.024 -20.869 1.00 81.38 84 LEU A N 1
ATOM 636 C CA . LEU A 1 84 ? 4.360 -18.208 -20.029 1.00 81.38 84 LEU A CA 1
ATOM 637 C C . LEU A 1 84 ? 5.845 -18.572 -19.927 1.00 81.38 84 LEU A C 1
ATOM 639 O O . LEU A 1 84 ? 6.544 -18.741 -20.924 1.00 81.38 84 LEU A O 1
ATOM 643 N N . LEU A 1 85 ? 6.325 -18.749 -18.696 1.00 84.12 85 LEU A N 1
ATOM 644 C CA . LEU A 1 85 ? 7.689 -19.189 -18.412 1.00 84.12 85 LEU A CA 1
ATOM 645 C C . LEU A 1 85 ? 7.669 -20.648 -17.954 1.00 84.12 85 LEU A C 1
ATOM 647 O O . LEU A 1 85 ? 7.064 -20.977 -16.937 1.00 84.12 85 LEU A O 1
ATOM 651 N N . THR A 1 86 ? 8.361 -21.520 -18.689 1.00 86.81 86 THR A N 1
ATOM 652 C CA . THR A 1 86 ? 8.608 -22.901 -18.251 1.00 86.81 86 THR A CA 1
ATOM 653 C C . THR A 1 86 ? 9.930 -22.957 -17.499 1.00 86.81 86 THR A C 1
ATOM 655 O O . THR A 1 86 ? 10.975 -22.620 -18.055 1.00 86.81 86 THR A O 1
ATOM 658 N N . ILE A 1 87 ? 9.888 -23.389 -16.240 1.00 85.50 87 ILE A N 1
ATOM 659 C CA . ILE A 1 87 ? 11.062 -23.492 -15.372 1.00 85.50 87 ILE A CA 1
ATOM 660 C C . ILE A 1 87 ? 11.284 -24.970 -15.066 1.00 85.50 87 ILE A C 1
ATOM 662 O O . ILE A 1 87 ? 10.424 -25.635 -14.494 1.00 85.50 87 ILE A O 1
ATOM 666 N N . ASN A 1 88 ? 12.444 -25.486 -15.468 1.00 78.31 88 ASN A N 1
ATOM 667 C CA . ASN A 1 88 ? 12.872 -26.844 -15.149 1.00 78.31 88 ASN A CA 1
ATOM 668 C C . ASN A 1 88 ? 13.561 -26.815 -13.775 1.00 78.31 88 ASN A C 1
ATOM 670 O O . ASN A 1 88 ? 14.786 -26.788 -13.703 1.00 78.31 88 ASN A O 1
ATOM 674 N N . GLY A 1 89 ? 12.772 -26.726 -12.702 1.00 82.38 89 GLY A N 1
ATOM 675 C CA . GLY A 1 89 ? 13.252 -26.579 -11.325 1.00 82.38 89 GLY A CA 1
ATOM 676 C C . GLY A 1 89 ? 12.135 -26.748 -10.292 1.00 82.38 89 GLY A C 1
ATOM 677 O O . GLY A 1 89 ? 10.969 -26.934 -10.652 1.00 82.38 89 GLY A O 1
ATOM 678 N N . GLY A 1 90 ? 12.508 -26.726 -9.016 1.00 87.94 90 GLY A N 1
ATOM 679 C CA . GLY A 1 90 ? 11.598 -26.664 -7.881 1.00 87.94 90 GLY A CA 1
ATOM 680 C C . GLY A 1 90 ? 11.096 -25.244 -7.617 1.00 87.94 90 GLY A C 1
ATOM 681 O O . GLY A 1 90 ? 11.209 -24.338 -8.442 1.00 87.94 90 GLY A O 1
ATOM 682 N N . VAL A 1 91 ? 10.483 -25.056 -6.452 1.00 88.69 91 VAL A N 1
ATOM 683 C CA . VAL A 1 91 ? 9.890 -23.770 -6.059 1.00 88.69 91 VAL A CA 1
ATOM 684 C C . VAL A 1 91 ? 10.985 -22.737 -5.760 1.00 88.69 91 VAL A C 1
ATOM 686 O O . VAL A 1 91 ? 10.810 -21.550 -6.028 1.00 88.69 91 VAL A O 1
ATOM 689 N N . GLU A 1 92 ? 12.133 -23.193 -5.275 1.00 91.69 92 GLU A N 1
ATOM 690 C CA . GLU A 1 92 ? 13.315 -22.389 -4.986 1.00 91.69 92 GLU A CA 1
ATOM 691 C C . GLU A 1 92 ? 13.868 -21.711 -6.249 1.00 91.69 92 GLU A C 1
ATOM 693 O O . GLU A 1 92 ? 14.104 -20.505 -6.239 1.00 91.69 92 GLU A O 1
ATOM 698 N N . GLU A 1 93 ? 13.990 -22.431 -7.368 1.00 93.12 93 GLU A N 1
ATOM 699 C CA . GLU A 1 93 ? 14.448 -21.849 -8.637 1.00 93.12 93 GLU A CA 1
ATOM 700 C C . GLU A 1 93 ? 13.472 -20.799 -9.182 1.00 93.12 93 GLU A C 1
ATOM 702 O O . GLU A 1 93 ? 13.890 -19.829 -9.817 1.00 93.12 93 GLU A O 1
ATOM 707 N N . VAL A 1 94 ? 12.170 -20.955 -8.914 1.00 92.44 94 VAL A N 1
ATOM 708 C CA . VAL A 1 94 ? 11.177 -19.921 -9.239 1.00 92.44 94 VAL A CA 1
ATOM 709 C C . VAL A 1 94 ? 11.428 -18.666 -8.404 1.00 92.44 94 VAL A C 1
ATOM 711 O O . VAL A 1 94 ? 11.342 -17.557 -8.932 1.00 92.44 94 VAL A O 1
ATOM 714 N N . PHE A 1 95 ? 11.750 -18.820 -7.119 1.00 93.56 95 PHE A N 1
ATOM 715 C CA . PHE A 1 95 ? 12.003 -17.685 -6.231 1.00 93.56 95 PHE A CA 1
ATOM 716 C C . PHE A 1 95 ? 13.241 -16.908 -6.648 1.00 93.56 95 PHE A C 1
ATOM 718 O O . PHE A 1 95 ? 13.149 -15.690 -6.795 1.00 93.56 95 PHE A O 1
ATOM 725 N N . GLU A 1 96 ? 14.350 -17.602 -6.900 1.00 94.06 96 GLU A N 1
ATOM 726 C CA . GLU A 1 96 ? 15.591 -16.961 -7.336 1.00 94.06 96 GLU A CA 1
ATOM 727 C C . GLU A 1 96 ? 15.399 -16.249 -8.677 1.00 94.06 96 GLU A C 1
ATOM 729 O O . GLU A 1 96 ? 15.731 -15.072 -8.795 1.00 94.06 96 GLU A O 1
ATOM 734 N N . LEU A 1 97 ? 14.741 -16.883 -9.656 1.00 93.25 97 LEU A N 1
ATOM 735 C CA . LEU A 1 97 ? 14.474 -16.243 -10.948 1.00 93.25 97 LEU A CA 1
ATOM 736 C C . LEU A 1 97 ? 13.648 -14.957 -10.803 1.00 93.25 97 LEU A C 1
ATOM 738 O O . LEU A 1 97 ? 13.945 -13.945 -11.442 1.00 93.25 97 LEU A O 1
ATOM 742 N N . PHE A 1 98 ? 12.578 -14.992 -10.006 1.00 94.12 98 PHE A N 1
ATOM 743 C CA . PHE A 1 98 ? 11.721 -13.821 -9.813 1.00 94.12 98 PHE A CA 1
ATOM 744 C C . PHE A 1 98 ? 12.444 -12.732 -9.016 1.00 94.12 98 PHE A C 1
ATOM 746 O O . PHE A 1 98 ? 12.274 -11.550 -9.316 1.00 94.12 98 PHE A O 1
ATOM 753 N N . HIS A 1 99 ? 13.270 -13.110 -8.039 1.00 94.94 99 HIS A N 1
ATOM 754 C CA . HIS A 1 99 ? 14.080 -12.171 -7.274 1.00 94.94 99 HIS A CA 1
ATOM 755 C C . HIS A 1 99 ? 15.138 -11.485 -8.150 1.00 94.94 99 HIS A C 1
ATOM 757 O O . HIS A 1 99 ? 15.207 -10.257 -8.166 1.00 94.94 99 HIS A O 1
ATOM 763 N N . GLU A 1 100 ? 15.891 -12.247 -8.950 1.00 93.94 100 GLU A N 1
ATOM 764 C CA . GLU A 1 100 ? 16.904 -11.729 -9.883 1.00 93.94 100 GLU A CA 1
ATOM 765 C C . GLU A 1 100 ? 16.312 -10.774 -10.927 1.00 93.94 100 GLU A C 1
ATOM 767 O O . GLU A 1 100 ? 16.955 -9.801 -11.327 1.00 93.94 100 GLU A O 1
ATOM 772 N N . ARG A 1 101 ? 15.067 -11.017 -11.355 1.00 89.56 101 ARG A N 1
ATOM 773 C CA . ARG A 1 101 ? 14.334 -10.131 -12.276 1.00 89.56 101 ARG A CA 1
ATOM 774 C C . ARG A 1 101 ? 13.729 -8.899 -11.600 1.00 89.56 101 ARG A C 1
ATOM 776 O O . ARG A 1 101 ? 13.164 -8.057 -12.295 1.00 89.56 101 ARG A O 1
ATOM 783 N N . GLY A 1 102 ? 13.841 -8.783 -10.277 1.00 91.12 102 GLY A N 1
ATOM 784 C CA . GLY A 1 102 ? 13.246 -7.693 -9.506 1.00 91.12 102 GLY A CA 1
ATOM 785 C C . GLY A 1 102 ? 11.719 -7.759 -9.442 1.00 91.12 102 GLY A C 1
ATOM 786 O O . GLY A 1 102 ? 11.077 -6.731 -9.261 1.00 91.12 102 GLY A O 1
ATOM 787 N N . TRP A 1 103 ? 11.133 -8.948 -9.611 1.00 94.31 103 TRP A N 1
ATOM 788 C CA . TRP A 1 103 ? 9.680 -9.159 -9.598 1.00 94.31 103 TRP A CA 1
ATOM 789 C C . TRP A 1 103 ? 9.117 -9.487 -8.212 1.00 94.31 103 TRP A C 1
ATOM 791 O O . TRP A 1 103 ? 7.940 -9.829 -8.065 1.00 94.31 103 TRP A O 1
ATOM 801 N N . THR A 1 104 ? 9.960 -9.415 -7.185 1.00 95.44 104 THR A N 1
ATOM 802 C CA . THR A 1 104 ? 9.584 -9.633 -5.790 1.00 95.44 104 THR A CA 1
ATOM 803 C C . THR A 1 104 ? 9.918 -8.411 -4.950 1.00 95.44 104 THR A C 1
ATOM 805 O O . THR A 1 104 ? 10.731 -7.563 -5.306 1.00 95.44 104 THR A O 1
ATOM 808 N N . ASP A 1 105 ? 9.304 -8.356 -3.782 1.00 94.81 105 ASP A N 1
ATOM 809 C CA . ASP A 1 105 ? 9.575 -7.414 -2.703 1.00 94.81 105 ASP A CA 1
ATOM 810 C C . ASP A 1 105 ? 10.711 -7.898 -1.778 1.00 94.81 105 ASP A C 1
ATOM 812 O O . ASP A 1 105 ? 10.810 -7.468 -0.633 1.00 94.81 105 ASP A O 1
ATOM 816 N N . GLY A 1 106 ? 11.548 -8.831 -2.244 1.00 94.69 106 GLY A N 1
ATOM 817 C CA . GLY A 1 106 ? 12.595 -9.480 -1.446 1.00 94.69 106 GLY A CA 1
ATOM 818 C C . GLY A 1 106 ? 12.116 -10.682 -0.623 1.00 94.69 106 GLY A C 1
ATOM 819 O O . GLY A 1 106 ? 12.946 -11.402 -0.072 1.00 94.69 106 GLY A O 1
ATOM 820 N N . PHE A 1 107 ? 10.807 -10.948 -0.568 1.00 95.19 107 PHE A N 1
ATOM 821 C CA . PHE A 1 107 ? 10.254 -12.157 0.044 1.00 95.19 107 PHE A CA 1
ATOM 822 C C . PHE A 1 107 ? 9.995 -13.263 -0.996 1.00 95.19 107 PHE A C 1
ATOM 824 O O . PHE A 1 107 ? 9.722 -12.967 -2.164 1.00 95.19 107 PHE A O 1
ATOM 831 N N . PRO A 1 108 ? 9.972 -14.544 -0.574 1.00 96.44 108 PRO A N 1
ATOM 832 C CA . PRO A 1 108 ? 9.472 -15.645 -1.395 1.00 96.44 108 PRO A CA 1
ATOM 833 C 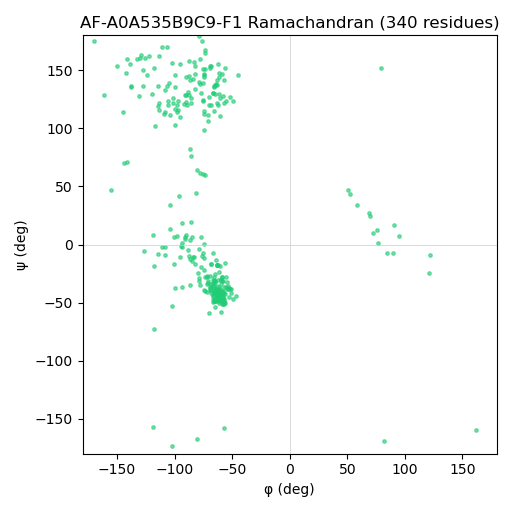C . PRO A 1 108 ? 8.034 -15.414 -1.871 1.00 96.44 108 PRO A C 1
ATOM 835 O O . PRO A 1 108 ? 7.238 -14.761 -1.187 1.00 96.44 108 PRO A O 1
ATOM 838 N N . ILE A 1 109 ? 7.674 -15.976 -3.020 1.00 97.31 109 ILE A N 1
ATOM 839 C CA . ILE A 1 109 ? 6.333 -15.831 -3.608 1.00 97.31 109 ILE A CA 1
ATOM 840 C C . ILE A 1 109 ? 5.556 -17.150 -3.575 1.00 97.31 109 ILE A C 1
ATOM 842 O O . ILE A 1 109 ? 6.115 -18.206 -3.314 1.00 97.31 109 ILE A O 1
ATOM 846 N N . ILE A 1 110 ? 4.262 -17.126 -3.883 1.00 97.31 110 ILE A N 1
ATOM 847 C CA . ILE A 1 110 ? 3.599 -18.330 -4.403 1.00 97.31 110 ILE A CA 1
ATOM 848 C C . ILE A 1 110 ? 3.691 -18.287 -5.931 1.00 97.31 110 ILE A C 1
ATOM 850 O O . ILE A 1 110 ? 3.312 -17.270 -6.515 1.00 97.31 110 ILE A O 1
ATOM 854 N N . PRO A 1 111 ? 4.167 -19.351 -6.609 1.00 95.75 111 PRO A N 1
ATOM 855 C CA . PRO A 1 111 ? 4.257 -19.351 -8.063 1.00 95.75 111 PRO A CA 1
ATOM 856 C C . PRO A 1 111 ? 2.895 -19.043 -8.715 1.00 95.75 111 PRO A C 1
ATOM 858 O O . PRO A 1 111 ? 1.915 -19.761 -8.452 1.00 95.75 111 PRO A O 1
ATOM 861 N N . PRO A 1 112 ? 2.805 -18.008 -9.572 1.00 95.88 112 PRO A N 1
ATOM 862 C CA . PRO A 1 112 ? 1.576 -17.635 -10.265 1.00 95.88 112 PRO A CA 1
ATOM 863 C C . PRO A 1 112 ? 1.311 -18.575 -11.447 1.00 95.88 112 PRO A C 1
ATOM 865 O O . PRO A 1 112 ? 1.288 -18.170 -12.604 1.00 95.88 112 PRO A O 1
ATOM 868 N N . THR A 1 113 ? 1.135 -19.865 -11.152 1.00 94.94 113 THR A N 1
ATOM 869 C CA . THR A 1 113 ? 0.753 -20.869 -12.150 1.00 94.94 113 THR A CA 1
ATOM 870 C C . THR A 1 113 ? -0.615 -20.539 -12.737 1.00 94.94 113 THR A C 1
ATOM 872 O O . THR A 1 113 ? -1.457 -19.936 -12.067 1.00 94.94 113 THR A O 1
ATOM 875 N N . GLU A 1 114 ? -0.886 -21.005 -13.956 1.00 94.19 114 GLU A N 1
ATOM 876 C CA . GLU A 1 114 ? -2.189 -20.797 -14.595 1.00 94.19 114 GLU A CA 1
ATOM 877 C C . GLU A 1 114 ? -3.364 -21.247 -13.721 1.00 94.19 114 GLU A C 1
ATOM 879 O O . GLU A 1 114 ? -4.401 -20.592 -13.700 1.00 94.19 114 GLU A O 1
ATOM 884 N N . ILE A 1 115 ? -3.212 -22.349 -12.981 1.00 96.31 115 ILE A N 1
ATOM 885 C CA . ILE A 1 115 ? -4.259 -22.868 -12.094 1.00 96.31 115 ILE A CA 1
ATOM 886 C C . ILE A 1 115 ? -4.529 -21.879 -10.956 1.00 96.31 115 ILE A C 1
ATOM 888 O O . ILE A 1 115 ? -5.685 -21.540 -10.703 1.00 96.31 115 ILE A O 1
ATOM 892 N N . ASN A 1 116 ? -3.475 -21.373 -10.309 1.00 97.44 116 ASN A N 1
ATOM 893 C CA . ASN A 1 116 ? -3.609 -20.418 -9.208 1.00 97.44 116 ASN A CA 1
ATOM 894 C C . ASN A 1 116 ? -4.201 -19.086 -9.690 1.00 97.44 116 ASN A C 1
ATOM 896 O O . ASN A 1 116 ? -5.079 -18.526 -9.035 1.00 97.44 116 ASN A O 1
ATOM 900 N N . VAL A 1 117 ? -3.762 -18.600 -10.856 1.00 98.00 117 VAL A N 1
ATOM 901 C CA . VAL A 1 117 ? -4.271 -17.357 -11.451 1.00 98.00 117 VAL A CA 1
ATOM 902 C C . VAL A 1 117 ? -5.735 -17.513 -11.860 1.00 98.00 117 VAL A C 1
ATOM 904 O O . VAL A 1 117 ? -6.549 -16.657 -11.528 1.00 98.00 117 VAL A O 1
ATOM 907 N N . ARG A 1 118 ? -6.126 -18.630 -12.491 1.00 97.56 118 ARG A N 1
ATOM 908 C CA . ARG A 1 118 ? -7.540 -18.909 -12.812 1.00 97.56 118 ARG A CA 1
ATOM 909 C C . ARG A 1 118 ? -8.411 -18.994 -11.558 1.00 97.56 118 ARG A C 1
ATOM 911 O O . ARG A 1 118 ? -9.527 -18.481 -11.571 1.00 97.56 118 ARG A O 1
ATOM 918 N N . ALA A 1 119 ? -7.914 -19.604 -10.480 1.00 98.31 119 ALA A N 1
ATOM 919 C CA . ALA A 1 119 ? -8.629 -19.646 -9.206 1.00 98.31 119 ALA A CA 1
ATOM 920 C C . ALA A 1 119 ? -8.841 -18.234 -8.637 1.00 98.31 119 ALA A C 1
ATOM 922 O O . ALA A 1 119 ? -9.956 -17.903 -8.244 1.00 98.31 119 ALA A O 1
ATOM 923 N N . MET A 1 120 ? -7.814 -17.382 -8.669 1.00 98.56 120 MET A N 1
ATOM 924 C CA . MET A 1 120 ? -7.907 -15.978 -8.252 1.00 98.56 120 MET A CA 1
ATOM 925 C C . MET A 1 120 ? -8.933 -15.200 -9.095 1.00 98.56 120 MET A C 1
ATOM 927 O O . MET A 1 120 ? -9.832 -14.557 -8.558 1.00 98.56 120 MET A O 1
ATOM 931 N N . LEU A 1 121 ? -8.863 -15.343 -10.422 1.00 98.38 121 LEU A N 1
ATOM 932 C CA . LEU A 1 121 ? -9.783 -14.703 -11.367 1.00 98.38 121 LEU A CA 1
ATOM 933 C C . LEU A 1 121 ? -11.244 -15.135 -11.185 1.00 98.38 121 LEU A C 1
ATOM 935 O O . LEU A 1 121 ? -12.138 -14.379 -11.553 1.00 98.38 121 LEU A O 1
ATOM 939 N N . SER A 1 122 ? -11.510 -16.307 -10.598 1.00 97.88 122 SER A N 1
ATOM 940 C CA . SER A 1 122 ? -12.883 -16.765 -10.325 1.00 97.88 122 SER A CA 1
ATOM 941 C C . SER A 1 122 ? -13.647 -15.878 -9.334 1.00 97.88 122 SER A C 1
ATOM 943 O O . SER A 1 122 ? -14.872 -15.944 -9.286 1.00 97.88 122 SER A O 1
ATOM 945 N N . GLN A 1 123 ? -12.934 -15.048 -8.565 1.00 97.62 123 GLN A N 1
ATOM 946 C CA . GLN A 1 123 ? -13.509 -14.077 -7.628 1.00 97.62 123 GLN A CA 1
ATOM 947 C C . GLN A 1 123 ? -13.585 -12.658 -8.219 1.00 97.62 123 GLN A C 1
ATOM 949 O O . GLN A 1 123 ? -13.905 -11.707 -7.512 1.00 97.62 123 GLN A O 1
ATOM 954 N N . SER A 1 124 ? -13.289 -12.495 -9.511 1.00 96.00 124 SER A N 1
ATOM 955 C CA . SER A 1 124 ? -13.400 -11.220 -10.220 1.00 96.00 124 SER A CA 1
ATOM 956 C C . SER A 1 124 ? -14.807 -10.997 -10.768 1.00 96.00 124 SER A C 1
ATOM 958 O O . SER A 1 124 ? -15.416 -11.904 -11.331 1.00 96.00 124 SER A O 1
ATOM 960 N N . VAL A 1 125 ? -15.283 -9.753 -10.698 1.00 92.69 125 VAL A N 1
ATOM 961 C CA . VAL A 1 125 ? -16.471 -9.294 -11.445 1.00 92.69 125 VAL A CA 1
ATOM 962 C C . VAL A 1 125 ? -16.134 -8.845 -12.874 1.00 92.69 125 VAL A C 1
ATOM 964 O O . VAL A 1 125 ? -17.025 -8.700 -13.707 1.00 92.69 125 VAL A O 1
ATOM 967 N N . TYR A 1 126 ? -14.849 -8.640 -13.164 1.00 95.38 126 TYR A N 1
ATOM 968 C CA . TYR A 1 126 ? -14.325 -8.176 -14.447 1.00 95.38 126 TYR A CA 1
ATOM 969 C C . TYR A 1 126 ? -13.722 -9.317 -15.269 1.00 95.38 126 TYR A C 1
ATOM 971 O O . TYR A 1 126 ? -13.240 -10.309 -14.709 1.00 95.38 126 TYR A O 1
ATOM 979 N N . SER A 1 127 ? -13.670 -9.147 -16.594 1.00 96.00 127 SER A N 1
ATOM 980 C CA . SER A 1 127 ? -12.938 -10.070 -17.463 1.00 96.00 127 SER A CA 1
ATOM 981 C C . SER A 1 127 ? -11.418 -9.948 -17.239 1.00 96.00 127 SER A C 1
ATOM 983 O O . SER A 1 127 ? -10.942 -8.868 -16.885 1.00 96.00 127 SER A O 1
ATOM 985 N N . PRO A 1 128 ? -10.620 -11.011 -17.460 1.00 95.12 128 PRO A N 1
ATOM 986 C CA . PRO A 1 128 ? -9.172 -10.975 -17.210 1.00 95.12 128 PRO A CA 1
ATOM 987 C C . PRO A 1 128 ? -8.412 -9.895 -18.003 1.00 95.12 128 PRO A C 1
ATOM 989 O O . PRO A 1 128 ? -7.417 -9.353 -17.525 1.00 95.12 128 PRO A O 1
ATOM 992 N N . ASP A 1 129 ? -8.882 -9.574 -19.206 1.00 93.12 129 ASP A N 1
ATOM 993 C CA . ASP A 1 129 ? -8.332 -8.564 -20.117 1.00 93.12 129 ASP A CA 1
ATOM 994 C C . ASP A 1 129 ? -8.813 -7.131 -19.823 1.00 93.12 129 ASP A C 1
ATOM 996 O O . ASP A 1 129 ? -8.239 -6.172 -20.344 1.00 93.12 129 ASP A O 1
ATOM 1000 N N . THR A 1 130 ? -9.820 -6.963 -18.956 1.00 96.38 130 THR A N 1
ATOM 1001 C CA . THR A 1 130 ? -10.280 -5.637 -18.521 1.00 96.38 130 THR A CA 1
ATOM 1002 C C . THR A 1 130 ? -9.118 -4.877 -17.880 1.00 96.38 130 THR A C 1
ATOM 1004 O O . THR A 1 130 ? -8.456 -5.384 -16.974 1.00 96.38 130 THR A O 1
ATOM 1007 N N . THR A 1 131 ? -8.876 -3.650 -18.346 1.00 96.44 131 THR A N 1
ATOM 1008 C CA . THR A 1 131 ? -7.897 -2.720 -17.770 1.00 96.44 131 THR A CA 1
ATOM 1009 C C . THR A 1 131 ? -8.606 -1.746 -16.835 1.00 96.44 131 THR A C 1
ATOM 1011 O O . THR A 1 131 ? -9.518 -1.052 -17.274 1.00 96.44 131 THR A O 1
ATOM 1014 N N . LEU A 1 132 ? -8.175 -1.676 -15.572 1.00 95.81 132 LEU A N 1
ATOM 1015 C CA . LEU A 1 132 ? -8.734 -0.752 -14.571 1.00 95.81 132 LEU A CA 1
ATOM 1016 C C . LEU A 1 132 ? -8.182 0.676 -14.710 1.00 95.81 132 LEU A C 1
ATOM 1018 O O . LEU A 1 132 ? -8.830 1.636 -14.318 1.00 95.81 132 LEU A O 1
ATOM 1022 N N . GLY A 1 133 ? -6.988 0.821 -15.287 1.00 95.12 133 GLY A N 1
ATOM 1023 C CA . GLY A 1 133 ? -6.339 2.106 -15.533 1.00 95.12 133 GLY A CA 1
ATOM 1024 C C . GLY A 1 133 ? -4.845 1.943 -15.791 1.00 95.12 133 GLY A C 1
ATOM 1025 O O . GLY A 1 133 ? -4.384 0.853 -16.147 1.00 95.12 133 GLY A O 1
ATOM 1026 N N . LEU A 1 134 ? -4.090 3.028 -15.620 1.00 93.38 134 LEU A N 1
ATOM 1027 C CA . LEU A 1 134 ? -2.639 3.065 -15.810 1.00 93.38 134 LEU A CA 1
ATOM 1028 C C . LEU A 1 134 ? -1.953 3.306 -14.465 1.00 93.38 134 LEU A C 1
ATOM 1030 O O . LEU A 1 134 ? -2.229 4.312 -13.816 1.00 93.38 134 LEU A O 1
ATOM 1034 N N . LEU A 1 135 ? -1.070 2.396 -14.047 1.00 93.44 135 LEU A N 1
ATOM 1035 C CA . LEU A 1 135 ? -0.408 2.509 -12.744 1.00 93.44 135 LEU A CA 1
ATOM 1036 C C . LEU A 1 135 ? 0.906 3.297 -12.860 1.00 93.44 135 LEU A C 1
ATOM 1038 O O . LEU A 1 135 ? 1.773 2.865 -13.629 1.00 93.44 135 LEU A O 1
ATOM 1042 N N . PRO A 1 136 ? 1.071 4.397 -12.102 1.00 90.75 136 PRO A N 1
ATOM 1043 C CA . PRO A 1 136 ? 2.316 5.161 -12.046 1.00 90.75 136 PRO A CA 1
ATOM 1044 C C . PRO A 1 136 ? 3.422 4.433 -11.255 1.00 90.75 136 PRO A C 1
ATOM 1046 O O . PRO A 1 136 ? 3.088 3.538 -10.469 1.00 90.75 136 PRO A O 1
ATOM 1049 N N . PRO A 1 137 ? 4.707 4.851 -11.379 1.00 88.50 137 PRO A N 1
ATOM 1050 C CA . PRO A 1 137 ? 5.253 5.902 -12.259 1.00 88.50 137 PRO A CA 1
ATOM 1051 C C . PRO A 1 137 ? 5.650 5.441 -13.661 1.00 88.50 137 PRO A C 1
ATOM 1053 O O . PRO A 1 137 ? 5.853 6.285 -14.536 1.00 88.50 137 PRO A O 1
ATOM 1056 N N . ALA A 1 138 ? 5.671 4.128 -13.916 1.00 86.25 138 ALA A N 1
ATOM 1057 C CA . ALA A 1 138 ? 5.410 3.634 -15.260 1.00 86.25 138 ALA A CA 1
ATOM 1058 C C . ALA A 1 138 ? 4.023 4.168 -15.676 1.00 86.25 138 ALA A C 1
ATOM 1060 O O . ALA A 1 138 ? 3.521 5.125 -15.158 1.00 86.25 138 ALA A O 1
ATOM 1061 N N . MET A 1 139 ? 3.292 3.622 -16.594 1.00 88.12 139 MET A N 1
ATOM 1062 C CA . MET A 1 139 ? 1.892 4.000 -16.833 1.00 88.12 139 MET A CA 1
ATOM 1063 C C . MET A 1 139 ? 1.327 2.761 -17.480 1.00 88.12 139 MET A C 1
ATOM 1065 O O . MET A 1 139 ? 0.785 2.783 -18.581 1.00 88.12 139 MET A O 1
ATOM 1069 N N . ASN A 1 140 ? 1.638 1.624 -16.856 1.00 87.75 140 ASN A N 1
ATOM 1070 C CA . ASN A 1 140 ? 1.368 0.335 -17.440 1.00 87.75 140 ASN A CA 1
ATOM 1071 C C . ASN A 1 140 ? -0.113 0.030 -17.251 1.00 87.75 140 ASN A C 1
ATOM 1073 O O . ASN A 1 140 ? -0.641 0.237 -16.154 1.00 87.75 140 ASN A O 1
ATOM 1077 N N . PRO A 1 141 ? -0.771 -0.528 -18.279 1.00 92.25 141 PRO A N 1
ATOM 1078 C CA . PRO A 1 141 ? -2.136 -1.004 -18.155 1.00 92.25 141 PRO A CA 1
ATOM 1079 C C . PRO A 1 141 ? -2.256 -2.041 -17.040 1.00 92.25 141 PRO A C 1
ATOM 1081 O O . PRO A 1 141 ? -1.596 -3.095 -17.079 1.00 92.25 141 PRO A O 1
ATOM 1084 N N . VAL A 1 142 ? -3.125 -1.743 -16.075 1.00 95.50 142 VAL A N 1
ATOM 1085 C CA . VAL A 1 142 ? -3.493 -2.632 -14.975 1.00 95.50 142 VAL A CA 1
ATOM 1086 C C . VAL A 1 142 ? -4.636 -3.528 -15.416 1.00 95.50 142 VAL A C 1
ATOM 1088 O O . VAL A 1 142 ? -5.807 -3.253 -15.167 1.00 95.50 142 VAL A O 1
ATOM 1091 N N . THR A 1 143 ? -4.294 -4.604 -16.113 1.00 97.06 143 THR A N 1
ATOM 1092 C CA . THR A 1 143 ? -5.264 -5.651 -16.439 1.00 97.06 143 THR A CA 1
ATOM 1093 C C . THR A 1 143 ? -5.571 -6.500 -15.209 1.00 97.06 143 THR A C 1
ATOM 1095 O O . THR A 1 143 ? -4.657 -6.797 -14.431 1.00 97.06 143 THR A O 1
ATOM 1098 N N . VAL A 1 144 ? -6.804 -6.983 -15.092 1.00 98.06 144 VAL A N 1
ATOM 1099 C CA . VAL A 1 144 ? -7.241 -7.885 -14.012 1.00 98.06 144 VAL A CA 1
ATOM 1100 C C . VAL A 1 144 ? -6.369 -9.150 -13.930 1.00 98.06 144 VAL A C 1
ATOM 1102 O O . VAL A 1 144 ? -6.027 -9.584 -12.832 1.00 98.06 144 VAL A O 1
ATOM 1105 N N . ASP A 1 145 ? -5.917 -9.695 -15.064 1.00 96.75 145 ASP A N 1
ATOM 1106 C CA . ASP A 1 145 ? -4.990 -10.838 -15.122 1.00 96.75 145 ASP A CA 1
ATOM 1107 C C . ASP A 1 145 ? -3.652 -10.559 -14.413 1.00 96.75 145 ASP A C 1
ATOM 1109 O O . ASP A 1 145 ? -3.225 -11.316 -13.542 1.00 96.75 145 ASP A O 1
ATOM 1113 N N . LYS A 1 146 ? -3.022 -9.414 -14.709 1.00 97.31 146 LYS A N 1
ATOM 1114 C CA . LYS A 1 146 ? -1.791 -8.976 -14.026 1.00 97.31 146 LYS A CA 1
ATOM 1115 C C . LYS A 1 146 ? -2.007 -8.785 -12.525 1.00 97.31 146 LYS A C 1
ATOM 1117 O O . LYS A 1 146 ? -1.118 -9.116 -11.741 1.00 97.31 146 LYS A O 1
ATOM 1122 N N . LEU A 1 147 ? -3.160 -8.267 -12.101 1.00 98.31 147 LEU A N 1
ATOM 1123 C CA . LEU A 1 147 ? -3.469 -8.158 -10.671 1.00 98.31 147 LEU A CA 1
ATOM 1124 C C . LEU A 1 147 ? -3.605 -9.530 -10.017 1.00 98.31 147 LEU A C 1
ATOM 1126 O O . LEU A 1 147 ? -3.063 -9.734 -8.933 1.00 98.31 147 LEU A O 1
ATOM 1130 N N . ALA A 1 148 ? -4.263 -10.481 -10.681 1.00 98.69 148 ALA A N 1
ATOM 1131 C CA . ALA A 1 148 ? -4.395 -11.845 -10.182 1.00 98.69 148 ALA A CA 1
ATOM 1132 C C . ALA A 1 148 ? -3.027 -12.526 -10.018 1.00 98.69 148 ALA A C 1
ATOM 1134 O O . ALA A 1 148 ? -2.785 -13.166 -8.995 1.00 98.69 148 ALA A O 1
ATOM 1135 N N . VAL A 1 149 ? -2.102 -12.324 -10.965 1.00 98.38 149 VAL A N 1
ATOM 1136 C CA . VAL A 1 149 ? -0.705 -12.782 -10.855 1.00 98.38 149 VAL A CA 1
ATOM 1137 C C . VAL A 1 149 ? -0.040 -12.235 -9.586 1.00 98.38 149 VAL A C 1
ATOM 1139 O O . VAL A 1 149 ? 0.485 -13.012 -8.789 1.00 98.38 149 VAL A O 1
ATOM 1142 N N . ASN A 1 150 ? -0.121 -10.923 -9.345 1.00 98.69 150 ASN A N 1
ATOM 1143 C CA . ASN A 1 150 ? 0.477 -10.287 -8.163 1.00 98.69 150 ASN A CA 1
ATOM 1144 C C . ASN A 1 150 ? -0.187 -10.727 -6.846 1.00 98.69 150 ASN A C 1
ATOM 1146 O O . ASN A 1 150 ? 0.502 -10.944 -5.849 1.00 98.69 150 ASN A O 1
ATOM 1150 N N . ALA A 1 151 ? -1.508 -10.917 -6.844 1.00 98.81 151 ALA A N 1
ATOM 1151 C CA . ALA A 1 151 ? -2.251 -11.424 -5.693 1.00 98.81 151 ALA A CA 1
ATOM 1152 C C . ALA A 1 151 ? -1.843 -12.860 -5.334 1.00 98.81 151 ALA A C 1
ATOM 1154 O O . ALA A 1 151 ? -1.622 -13.172 -4.161 1.00 98.81 151 ALA A O 1
ATOM 1155 N N . VAL A 1 152 ? -1.680 -13.730 -6.338 1.00 98.69 152 VAL A N 1
ATOM 1156 C CA . VAL A 1 152 ? -1.155 -15.083 -6.118 1.00 98.69 152 VAL A CA 1
ATOM 1157 C C . VAL A 1 152 ? 0.257 -15.002 -5.558 1.00 98.69 152 VAL A C 1
ATOM 1159 O O . VAL A 1 152 ? 0.503 -15.584 -4.507 1.00 98.69 152 VAL A O 1
ATOM 1162 N N . MET A 1 153 ? 1.153 -14.233 -6.184 1.00 98.50 153 MET A N 1
ATOM 1163 C CA . MET A 1 153 ? 2.537 -14.074 -5.719 1.00 98.50 153 MET A CA 1
ATOM 1164 C C . MET A 1 153 ? 2.624 -13.636 -4.254 1.00 98.50 153 MET A C 1
ATOM 1166 O O . MET A 1 153 ? 3.462 -14.155 -3.514 1.00 98.50 153 MET A O 1
ATOM 1170 N N . ALA A 1 154 ? 1.726 -12.751 -3.815 1.00 98.62 154 ALA A N 1
ATOM 1171 C CA . ALA A 1 154 ? 1.640 -12.295 -2.430 1.00 98.62 154 ALA A CA 1
ATOM 1172 C C . ALA A 1 154 ? 1.176 -13.371 -1.433 1.00 98.62 154 ALA A C 1
ATOM 1174 O O . ALA A 1 154 ? 1.365 -13.203 -0.228 1.00 98.62 154 ALA A O 1
ATOM 1175 N N . GLY A 1 155 ? 0.580 -14.467 -1.910 1.00 98.25 155 GLY A N 1
ATOM 1176 C CA . GLY A 1 155 ? 0.024 -15.544 -1.092 1.00 98.25 155 GLY A CA 1
ATOM 1177 C C . GLY A 1 155 ? -1.450 -15.362 -0.720 1.00 98.25 155 GLY A C 1
ATOM 1178 O O . GLY A 1 155 ? -1.930 -16.029 0.211 1.00 98.25 155 GLY A O 1
ATOM 1179 N N . CYS A 1 156 ? -2.174 -14.483 -1.421 1.00 98.62 156 CYS A N 1
ATOM 1180 C CA . CYS A 1 156 ? -3.612 -14.311 -1.225 1.00 98.62 156 CYS A CA 1
ATOM 1181 C C . CYS A 1 156 ? -4.374 -15.603 -1.540 1.00 98.62 156 CYS A C 1
ATOM 1183 O O . CYS A 1 156 ? -3.998 -16.370 -2.428 1.00 98.62 156 CYS A O 1
ATOM 1185 N N . VAL A 1 157 ? -5.472 -15.829 -0.819 1.00 98.44 157 VAL A N 1
ATOM 1186 C CA . VAL A 1 157 ? -6.518 -16.749 -1.288 1.00 98.44 157 VAL A CA 1
ATOM 1187 C C . VAL A 1 157 ? -7.451 -15.999 -2.248 1.00 98.44 157 VAL A C 1
ATOM 1189 O O . VAL A 1 157 ? -7.510 -14.767 -2.169 1.00 98.44 157 VAL A O 1
ATOM 1192 N N . PRO A 1 158 ? -8.167 -16.698 -3.148 1.00 98.56 158 PRO A N 1
ATOM 1193 C CA . PRO A 1 158 ? -9.055 -16.060 -4.118 1.00 98.56 158 PRO A CA 1
ATOM 1194 C C . PRO A 1 158 ? -10.053 -15.074 -3.505 1.00 98.56 158 PRO A C 1
ATOM 1196 O O . PRO A 1 158 ? -10.297 -14.014 -4.073 1.00 98.56 158 PRO A O 1
ATOM 1199 N N . GLU A 1 159 ? -10.605 -15.380 -2.333 1.00 98.50 159 GLU A N 1
ATOM 1200 C CA . GLU A 1 159 ? -11.635 -14.584 -1.657 1.00 98.50 159 GLU A CA 1
ATOM 1201 C C . GLU A 1 159 ? -11.158 -13.166 -1.292 1.00 98.50 159 GLU A C 1
ATOM 1203 O O . GLU A 1 159 ? -11.973 -12.281 -1.046 1.00 98.50 159 GLU A O 1
ATOM 1208 N N . TYR A 1 160 ? -9.843 -12.922 -1.276 1.00 98.69 160 TYR A N 1
ATOM 1209 C CA . TYR A 1 160 ? -9.267 -11.596 -1.033 1.00 98.69 160 TYR A CA 1
ATOM 1210 C C . TYR A 1 160 ? -9.241 -10.718 -2.291 1.00 98.69 160 TYR A C 1
ATOM 1212 O O . TYR A 1 160 ? -9.079 -9.501 -2.187 1.00 98.69 160 TYR A O 1
ATOM 1220 N N . PHE A 1 161 ? -9.402 -11.309 -3.478 1.00 98.62 161 PHE A N 1
ATOM 1221 C CA . PHE A 1 161 ? -9.256 -10.608 -4.751 1.00 98.62 161 PHE A CA 1
ATOM 1222 C C . PHE A 1 161 ? -10.202 -9.412 -4.931 1.00 98.62 161 PHE A C 1
ATOM 1224 O O . PHE A 1 161 ? -9.724 -8.371 -5.383 1.00 98.62 161 PHE A O 1
ATOM 1231 N N . PRO A 1 162 ? -11.484 -9.467 -4.513 1.00 98.25 162 PRO A N 1
ATOM 1232 C CA . PRO A 1 162 ? -12.371 -8.307 -4.592 1.00 98.25 162 PRO A CA 1
ATOM 1233 C C . PRO A 1 162 ? -11.845 -7.076 -3.839 1.00 98.25 162 PRO A C 1
ATOM 1235 O O . PRO A 1 162 ? -11.988 -5.956 -4.322 1.00 98.25 162 PRO A O 1
ATOM 1238 N N . VAL A 1 163 ? -11.184 -7.269 -2.689 1.00 98.62 163 VAL A N 1
ATOM 1239 C CA . VAL A 1 163 ? -10.585 -6.166 -1.915 1.00 98.62 163 VAL A CA 1
ATOM 1240 C C . VAL A 1 163 ? -9.389 -5.570 -2.656 1.00 98.62 163 VAL A C 1
ATOM 1242 O O . VAL A 1 163 ? -9.206 -4.357 -2.649 1.00 98.62 163 VAL A O 1
ATOM 1245 N N . ILE A 1 164 ? -8.596 -6.406 -3.332 1.00 98.75 164 ILE A N 1
ATOM 1246 C CA . ILE A 1 164 ? -7.453 -5.962 -4.142 1.00 98.75 164 ILE A CA 1
ATOM 1247 C C . ILE A 1 164 ? -7.934 -5.149 -5.346 1.00 98.75 164 ILE A C 1
ATOM 1249 O O . ILE A 1 164 ? -7.360 -4.101 -5.625 1.00 98.75 164 ILE A O 1
ATOM 1253 N N . LEU A 1 165 ? -8.996 -5.592 -6.028 1.00 98.62 165 LEU A N 1
ATOM 1254 C CA . LEU A 1 165 ? -9.602 -4.846 -7.136 1.00 98.62 165 LEU A CA 1
ATOM 1255 C C . LEU A 1 165 ? -10.073 -3.460 -6.671 1.00 98.62 165 LEU A C 1
ATOM 1257 O O . LEU A 1 165 ? -9.650 -2.461 -7.247 1.00 98.62 165 LEU A O 1
ATOM 1261 N N . ALA A 1 166 ? -10.844 -3.394 -5.580 1.00 98.31 166 ALA A N 1
ATOM 1262 C CA . ALA A 1 166 ? -11.325 -2.130 -5.017 1.00 98.31 166 ALA A CA 1
ATOM 1263 C C . ALA A 1 166 ? -10.177 -1.212 -4.550 1.00 98.31 166 ALA A C 1
ATOM 1265 O O . ALA A 1 166 ? -10.205 -0.002 -4.768 1.00 98.31 166 ALA A O 1
ATOM 1266 N N . ALA A 1 167 ? -9.134 -1.779 -3.936 1.00 98.62 167 ALA A N 1
ATOM 1267 C CA . ALA A 1 167 ? -7.950 -1.021 -3.546 1.00 98.62 167 ALA A CA 1
ATOM 1268 C C . ALA A 1 167 ? -7.206 -0.465 -4.770 1.00 98.62 167 ALA A C 1
ATOM 1270 O O . ALA A 1 167 ? -6.741 0.666 -4.732 1.00 98.62 167 ALA A O 1
ATOM 1271 N N . VAL A 1 168 ? -7.103 -1.211 -5.871 1.00 98.44 168 VAL A N 1
ATOM 1272 C CA . VAL A 1 168 ? -6.460 -0.705 -7.092 1.00 98.44 168 VAL A CA 1
ATOM 1273 C C . VAL A 1 168 ? -7.286 0.385 -7.765 1.00 98.44 168 VAL A C 1
ATOM 1275 O O . VAL A 1 168 ? -6.708 1.365 -8.221 1.00 98.44 168 VAL A O 1
ATOM 1278 N N . GLU A 1 169 ? -8.611 0.265 -7.793 1.00 97.50 169 GLU A N 1
ATOM 1279 C CA . GLU A 1 169 ? -9.481 1.343 -8.279 1.00 97.50 169 GLU A CA 1
ATOM 1280 C C . GLU A 1 169 ? -9.260 2.631 -7.479 1.00 97.50 169 GLU A C 1
ATOM 1282 O O . GLU A 1 169 ? -9.029 3.683 -8.069 1.00 97.50 169 GLU A O 1
ATOM 1287 N N . GLY A 1 170 ? -9.212 2.543 -6.145 1.00 97.75 170 GLY A N 1
ATOM 1288 C CA . GLY A 1 170 ? -8.901 3.700 -5.304 1.00 97.75 170 GLY A CA 1
ATOM 1289 C C . GLY A 1 170 ? -7.466 4.221 -5.471 1.00 97.75 170 GLY A C 1
ATOM 1290 O O . GLY A 1 170 ? -7.225 5.414 -5.326 1.00 97.75 170 GLY A O 1
ATOM 1291 N N . LEU A 1 171 ? -6.495 3.354 -5.782 1.00 97.94 171 LEU A N 1
ATOM 1292 C CA . LEU A 1 171 ? -5.113 3.764 -6.069 1.00 97.94 171 LEU A CA 1
ATOM 1293 C C . LEU A 1 171 ? -5.009 4.594 -7.353 1.00 97.94 171 LEU A C 1
ATOM 1295 O O . LEU A 1 171 ? -4.081 5.391 -7.493 1.00 97.94 171 LEU A O 1
ATOM 1299 N N . LEU A 1 172 ? -5.931 4.367 -8.286 1.00 96.81 172 LEU A N 1
ATOM 1300 C CA . LEU A 1 172 ? -6.025 5.065 -9.564 1.00 96.81 172 LEU A CA 1
ATOM 1301 C C . LEU A 1 172 ? -6.870 6.344 -9.477 1.00 96.81 172 LEU A C 1
ATOM 1303 O O . LEU A 1 172 ? -6.934 7.081 -10.459 1.00 96.81 172 LEU A O 1
ATOM 1307 N N . ASP A 1 173 ? -7.483 6.619 -8.324 1.00 95.94 173 ASP A N 1
ATOM 1308 C CA . ASP A 1 173 ? -8.178 7.876 -8.071 1.00 95.94 173 ASP A CA 1
ATOM 1309 C C . ASP A 1 173 ? -7.174 9.043 -8.031 1.00 95.94 173 ASP A C 1
ATOM 1311 O O . ASP A 1 173 ? -6.137 8.989 -7.355 1.00 95.94 173 ASP A O 1
ATOM 1315 N N . GLU A 1 174 ? -7.471 10.106 -8.780 1.00 92.00 174 GLU A N 1
ATOM 1316 C CA . GLU A 1 174 ? -6.603 11.277 -8.904 1.00 92.00 174 GLU A CA 1
ATOM 1317 C C . GLU A 1 174 ? -6.405 11.993 -7.559 1.00 92.00 174 GLU A C 1
ATOM 1319 O O . GLU A 1 174 ? -5.311 12.518 -7.312 1.00 92.00 174 GLU A O 1
ATOM 1324 N N . ASP A 1 175 ? -7.398 11.945 -6.661 1.00 91.12 175 ASP A N 1
ATOM 1325 C CA . ASP A 1 175 ? -7.342 12.590 -5.344 1.00 91.12 175 ASP A CA 1
ATOM 1326 C C . ASP A 1 175 ? -6.263 11.973 -4.439 1.00 91.12 175 ASP A C 1
ATOM 1328 O O . ASP A 1 175 ? -5.716 12.650 -3.562 1.00 91.12 175 ASP A O 1
ATOM 1332 N N . LEU A 1 176 ? -5.894 10.703 -4.661 1.00 92.06 176 LEU A N 1
ATOM 1333 C CA . LEU A 1 176 ? -4.810 10.055 -3.916 1.00 92.06 176 LEU A CA 1
ATOM 1334 C C . LEU A 1 176 ? -3.421 10.548 -4.359 1.00 92.06 176 LEU A C 1
ATOM 1336 O O . LEU A 1 176 ? -2.449 10.426 -3.605 1.00 92.06 176 LEU A O 1
ATOM 1340 N N . ALA A 1 177 ? -3.308 11.088 -5.577 1.00 91.94 177 ALA A N 1
ATOM 1341 C CA . ALA A 1 177 ? -2.058 11.556 -6.175 1.00 91.94 177 ALA A CA 1
ATOM 1342 C C . ALA A 1 177 ? -0.919 10.511 -6.118 1.00 91.94 177 ALA A C 1
ATOM 1344 O O . ALA A 1 177 ? 0.225 10.819 -5.760 1.00 91.94 177 ALA A O 1
ATOM 1345 N N . LEU A 1 178 ? -1.221 9.259 -6.489 1.00 94.81 178 LEU A N 1
ATOM 1346 C CA . LEU A 1 178 ? -0.316 8.111 -6.335 1.00 94.81 178 LEU A CA 1
ATOM 1347 C C . LEU A 1 178 ? 1.070 8.313 -6.971 1.00 94.81 178 LEU A C 1
ATOM 1349 O O . LEU A 1 178 ? 2.069 7.912 -6.377 1.00 94.81 178 LEU A O 1
ATOM 1353 N N . TYR A 1 179 ? 1.160 8.960 -8.140 1.00 92.94 179 TYR A N 1
ATOM 1354 C CA . TYR A 1 179 ? 2.449 9.251 -8.784 1.00 92.94 179 TYR A CA 1
ATOM 1355 C C . TYR A 1 179 ? 3.365 10.058 -7.855 1.00 92.94 179 TYR A C 1
ATOM 1357 O O . TYR A 1 179 ? 4.519 9.688 -7.628 1.00 92.94 179 TYR A O 1
ATOM 1365 N N . SER A 1 180 ? 2.839 11.144 -7.282 1.00 89.38 180 SER A N 1
ATOM 1366 C CA . SER A 1 180 ? 3.563 11.997 -6.337 1.00 89.38 180 SER A CA 1
ATOM 1367 C C . SER A 1 180 ? 3.963 11.222 -5.087 1.00 89.38 180 SER A C 1
ATOM 1369 O O . SER A 1 180 ? 5.049 11.433 -4.559 1.00 89.38 180 SER A O 1
ATOM 1371 N N . MET A 1 181 ? 3.105 10.310 -4.627 1.00 90.62 181 MET A N 1
ATOM 1372 C CA . MET A 1 181 ? 3.377 9.472 -3.464 1.00 90.62 181 MET A CA 1
ATOM 1373 C C . MET A 1 181 ? 4.531 8.487 -3.702 1.00 90.62 181 MET A C 1
ATOM 1375 O O . MET A 1 181 ? 5.437 8.419 -2.874 1.00 90.62 181 MET A O 1
ATOM 1379 N N . GLN A 1 182 ? 4.521 7.745 -4.814 1.00 90.31 182 GLN A N 1
ATOM 1380 C CA . GLN A 1 182 ? 5.542 6.725 -5.099 1.00 90.31 182 GLN A CA 1
ATOM 1381 C C . GLN A 1 182 ? 6.904 7.325 -5.448 1.00 90.31 182 GLN A C 1
ATOM 1383 O O . GLN A 1 182 ? 7.941 6.770 -5.100 1.00 90.31 182 GLN A O 1
ATOM 1388 N N . THR A 1 183 ? 6.899 8.477 -6.120 1.00 90.31 183 THR A N 1
ATOM 1389 C CA . THR A 1 183 ? 8.120 9.185 -6.530 1.00 90.31 183 THR A CA 1
ATOM 1390 C C . THR A 1 183 ? 8.620 10.180 -5.477 1.00 90.31 183 THR A C 1
ATOM 1392 O O . THR A 1 183 ? 9.552 10.949 -5.731 1.00 90.31 183 THR A O 1
ATOM 1395 N N . ALA A 1 184 ? 8.030 10.180 -4.277 1.00 88.56 184 ALA A N 1
ATOM 1396 C CA . ALA A 1 184 ? 8.471 11.030 -3.183 1.00 88.56 184 ALA A CA 1
ATOM 1397 C C . ALA A 1 184 ? 9.770 10.507 -2.557 1.00 88.56 184 ALA A C 1
ATOM 1399 O O . ALA A 1 184 ? 9.957 9.315 -2.339 1.00 88.56 184 ALA A O 1
ATOM 1400 N N . THR A 1 185 ? 10.641 11.424 -2.135 1.00 90.50 185 THR A N 1
ATOM 1401 C CA . THR A 1 185 ? 11.806 11.090 -1.295 1.00 90.50 185 THR A CA 1
ATOM 1402 C C . THR A 1 185 ? 11.432 10.790 0.163 1.00 90.50 185 THR A C 1
ATOM 1404 O O . THR A 1 185 ? 12.311 10.505 0.982 1.00 90.50 185 THR A O 1
ATOM 1407 N N . ASN A 1 186 ? 10.140 10.862 0.491 1.00 88.56 186 ASN A N 1
ATOM 1408 C CA . ASN A 1 186 ? 9.568 10.591 1.803 1.00 88.56 186 ASN A CA 1
ATOM 1409 C C . ASN A 1 186 ? 9.239 9.099 1.977 1.00 88.56 186 ASN A C 1
ATOM 1411 O O . ASN A 1 186 ? 9.014 8.384 1.005 1.00 88.56 186 ASN A O 1
ATOM 1415 N N . ALA A 1 187 ? 9.152 8.635 3.221 1.00 88.06 187 ALA A N 1
ATOM 1416 C CA . ALA A 1 187 ? 8.854 7.246 3.567 1.00 88.06 187 ALA A CA 1
ATOM 1417 C C . ALA A 1 187 ? 7.342 6.932 3.517 1.00 88.06 187 ALA A C 1
ATOM 1419 O O . ALA A 1 187 ? 6.806 6.314 4.435 1.00 88.06 187 ALA A O 1
ATOM 1420 N N . THR A 1 188 ? 6.630 7.383 2.485 1.00 90.56 188 THR A N 1
ATOM 1421 C CA . THR A 1 188 ? 5.172 7.204 2.372 1.00 90.56 188 THR A CA 1
ATOM 1422 C C . THR A 1 188 ? 4.832 5.906 1.637 1.00 90.56 188 THR A C 1
ATOM 1424 O O . THR A 1 188 ? 5.530 5.512 0.704 1.00 90.56 188 THR A O 1
ATOM 1427 N N . ALA A 1 189 ? 3.757 5.234 2.046 1.00 93.69 189 ALA A N 1
ATOM 1428 C CA . ALA A 1 189 ? 3.151 4.126 1.313 1.00 93.69 189 ALA A CA 1
ATOM 1429 C C . ALA A 1 189 ? 1.616 4.227 1.356 1.00 93.69 189 ALA A C 1
ATOM 1431 O O . ALA A 1 189 ? 1.083 4.808 2.307 1.00 93.69 189 ALA A O 1
ATOM 1432 N N . PRO A 1 190 ? 0.894 3.644 0.383 1.00 95.94 190 PRO A N 1
ATOM 1433 C CA . PRO A 1 190 ? -0.556 3.533 0.469 1.00 95.94 190 PRO A CA 1
ATOM 1434 C C . PRO A 1 190 ? -0.955 2.615 1.630 1.00 95.94 190 PRO A C 1
ATOM 1436 O O . PRO A 1 190 ? -0.660 1.421 1.615 1.00 95.94 190 PRO A O 1
ATOM 1439 N N . LEU A 1 191 ? -1.618 3.177 2.637 1.00 97.56 191 LEU A N 1
ATOM 1440 C CA . LEU A 1 191 ? -2.317 2.439 3.680 1.00 97.56 191 LEU A CA 1
ATOM 1441 C C . LEU A 1 191 ? -3.722 2.100 3.190 1.00 97.56 191 LEU A C 1
ATOM 1443 O O . LEU A 1 191 ? -4.482 2.993 2.821 1.00 97.56 191 LEU A O 1
ATOM 1447 N N . ILE A 1 192 ? -4.061 0.819 3.248 1.00 98.56 192 ILE A N 1
ATOM 1448 C CA . ILE A 1 192 ? -5.369 0.264 2.910 1.00 98.56 192 ILE A CA 1
ATOM 1449 C C . ILE A 1 192 ? -6.150 0.075 4.209 1.00 98.56 192 ILE A C 1
ATOM 1451 O O . ILE A 1 192 ? -5.715 -0.664 5.093 1.00 98.56 192 ILE A O 1
ATOM 1455 N N . ILE A 1 193 ? -7.300 0.729 4.331 1.00 98.44 193 ILE A N 1
ATOM 1456 C CA . ILE A 1 193 ? -8.210 0.592 5.472 1.00 98.44 193 ILE A CA 1
ATOM 1457 C C . ILE A 1 193 ? -9.486 -0.069 4.966 1.00 98.44 193 ILE A C 1
ATOM 1459 O O . ILE A 1 193 ? -10.177 0.492 4.117 1.00 98.44 193 ILE A O 1
ATOM 1463 N N . VAL A 1 194 ? -9.771 -1.275 5.450 1.00 98.69 194 VAL A N 1
ATOM 1464 C CA . VAL A 1 194 ? -10.924 -2.074 5.027 1.00 98.69 194 VAL A CA 1
ATOM 1465 C C . VAL A 1 194 ? -12.056 -1.953 6.040 1.00 98.69 194 VAL A C 1
ATOM 1467 O O . VAL A 1 194 ? -11.849 -2.060 7.250 1.00 98.69 194 VAL A O 1
ATOM 1470 N N . ASN A 1 195 ? -13.262 -1.770 5.517 1.00 98.38 195 ASN A N 1
ATOM 1471 C CA . ASN A 1 195 ? -14.469 -1.488 6.273 1.00 98.38 195 ASN A CA 1
ATOM 1472 C C . ASN A 1 195 ? -15.651 -2.362 5.840 1.00 98.38 195 ASN A C 1
ATOM 1474 O O . ASN A 1 195 ? -15.696 -2.856 4.707 1.00 98.38 195 ASN A O 1
ATOM 1478 N N . GLY A 1 196 ? -16.638 -2.479 6.726 1.00 98.00 196 GLY A N 1
ATOM 1479 C CA . GLY A 1 196 ? -17.912 -3.143 6.488 1.00 98.00 196 GLY A CA 1
ATOM 1480 C C . GLY A 1 196 ? -17.876 -4.671 6.641 1.00 98.00 196 GLY A C 1
ATOM 1481 O O . GLY A 1 196 ? -16.898 -5.251 7.131 1.00 98.00 196 GLY A O 1
ATOM 1482 N N . PRO A 1 197 ? -18.948 -5.367 6.211 1.00 97.88 197 PRO A N 1
ATOM 1483 C CA . PRO A 1 197 ? -19.132 -6.800 6.456 1.00 97.88 197 PRO A CA 1
ATOM 1484 C C . PRO A 1 197 ? -17.983 -7.702 5.977 1.00 97.88 197 PRO A C 1
ATOM 1486 O O . PRO A 1 197 ? -17.748 -8.758 6.574 1.00 97.88 197 PRO A O 1
ATOM 1489 N N . ILE A 1 198 ? -17.241 -7.289 4.940 1.00 98.06 198 ILE A N 1
ATOM 1490 C CA . ILE A 1 198 ? -16.114 -8.050 4.383 1.00 98.06 198 ILE A CA 1
ATOM 1491 C C . ILE A 1 198 ? -15.014 -8.322 5.415 1.00 98.06 198 ILE A C 1
ATOM 1493 O O . ILE A 1 198 ? -14.348 -9.354 5.332 1.00 98.06 198 ILE A O 1
ATOM 1497 N N . VAL A 1 199 ? -14.858 -7.451 6.420 1.00 98.12 199 VAL A N 1
ATOM 1498 C CA . VAL A 1 199 ? -13.859 -7.607 7.487 1.00 98.12 199 V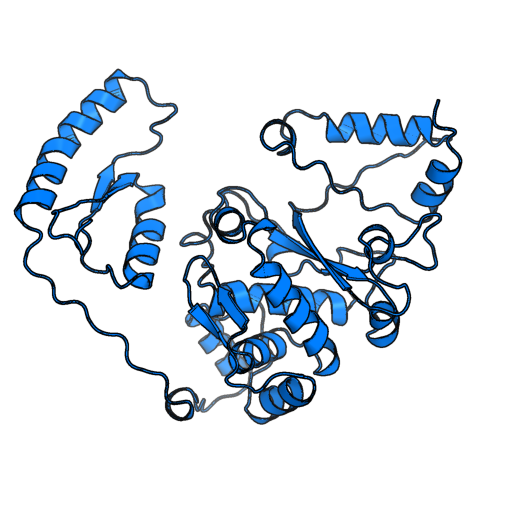AL A CA 1
ATOM 1499 C C . VAL A 1 199 ? -14.051 -8.936 8.215 1.00 98.12 199 VAL A C 1
ATOM 1501 O O . VAL A 1 199 ? -13.102 -9.704 8.373 1.00 98.12 199 VAL A O 1
ATOM 1504 N N . LYS A 1 200 ? -15.297 -9.259 8.580 1.00 97.38 200 LYS A N 1
ATOM 1505 C CA . LYS A 1 200 ? -15.640 -10.517 9.261 1.00 97.38 200 LYS A CA 1
ATOM 1506 C C . LYS A 1 200 ? -15.611 -11.707 8.308 1.00 97.38 200 LYS A C 1
ATOM 1508 O O . LYS A 1 200 ? -15.146 -12.773 8.694 1.00 97.38 200 LYS A O 1
ATOM 1513 N N . ILE A 1 201 ? -16.084 -11.524 7.073 1.00 97.62 201 ILE A N 1
ATOM 1514 C CA . ILE A 1 201 ? -16.139 -12.588 6.054 1.00 97.62 201 ILE A CA 1
ATOM 1515 C C . ILE A 1 201 ? -14.733 -13.101 5.720 1.00 97.62 201 ILE A C 1
ATOM 1517 O O . ILE A 1 201 ? -14.531 -14.308 5.606 1.00 97.62 201 ILE A O 1
ATOM 1521 N N . LEU A 1 202 ? -13.763 -12.195 5.587 1.00 98.00 202 LEU A N 1
ATOM 1522 C CA . LEU A 1 202 ? -12.384 -12.531 5.222 1.00 98.00 202 LEU A CA 1
ATOM 1523 C C . LEU A 1 202 ? -11.460 -12.726 6.428 1.00 98.00 202 LEU A C 1
ATOM 1525 O O . LEU A 1 202 ? -10.268 -12.983 6.241 1.00 98.00 202 LEU A O 1
ATOM 1529 N N . CYS A 1 203 ? -11.992 -12.609 7.649 1.00 96.81 203 CYS A N 1
ATOM 1530 C CA . CYS A 1 203 ? -11.228 -12.655 8.895 1.00 96.81 203 CYS A CA 1
ATOM 1531 C C . CYS A 1 203 ? -10.051 -11.661 8.898 1.00 96.81 203 CYS A C 1
ATOM 1533 O O . CYS A 1 203 ? -8.934 -12.001 9.299 1.00 96.81 203 CYS A O 1
ATOM 1535 N N . LEU A 1 204 ? -10.290 -10.438 8.418 1.00 98.12 204 LEU A N 1
ATOM 1536 C CA . LEU A 1 204 ? -9.327 -9.345 8.515 1.00 98.12 204 LEU A CA 1
ATOM 1537 C C . LEU A 1 204 ? -9.130 -8.966 9.987 1.00 98.12 204 LEU A C 1
ATOM 1539 O O . LEU A 1 204 ? -10.087 -8.834 10.749 1.00 98.12 204 LEU A O 1
ATOM 1543 N N . ASN A 1 205 ? -7.875 -8.779 10.388 1.00 97.38 205 ASN A N 1
ATOM 1544 C CA . ASN A 1 205 ? -7.542 -8.323 11.727 1.00 97.38 205 ASN A CA 1
ATOM 1545 C C . ASN A 1 205 ? -7.842 -6.828 11.851 1.00 97.38 205 ASN A C 1
ATOM 1547 O O . ASN A 1 205 ? -7.298 -6.018 11.094 1.00 97.38 205 ASN A O 1
ATOM 1551 N N . ALA A 1 206 ? -8.662 -6.507 12.846 1.00 96.75 206 ALA A N 1
ATOM 1552 C CA . ALA A 1 206 ? -8.971 -5.159 13.305 1.00 96.75 206 ALA A CA 1
ATOM 1553 C C . ALA A 1 206 ? -8.555 -4.938 14.776 1.00 96.75 206 ALA A C 1
ATOM 1555 O O . ALA A 1 206 ? -8.891 -3.921 15.370 1.00 96.75 206 ALA A O 1
ATOM 1556 N N . SER A 1 207 ? -7.846 -5.894 15.386 1.00 93.88 207 SER A N 1
ATOM 1557 C CA . SER A 1 207 ? -7.564 -5.923 16.825 1.00 93.88 207 SER A CA 1
ATOM 1558 C C . SER A 1 207 ? -6.057 -5.863 17.118 1.00 93.88 207 SER A C 1
ATOM 1560 O O . SER A 1 207 ? -5.265 -5.364 16.314 1.00 93.88 207 SER A O 1
ATOM 1562 N N . GLY A 1 208 ? -5.654 -6.338 18.301 1.00 91.88 208 GLY A N 1
ATOM 1563 C CA . GLY A 1 208 ? -4.286 -6.312 18.809 1.00 91.88 208 GLY A CA 1
ATOM 1564 C C . GLY A 1 208 ? -3.238 -6.741 17.779 1.00 91.88 208 GLY A C 1
ATOM 1565 O O . GLY A 1 208 ? -3.469 -7.604 16.931 1.00 91.88 208 GLY A O 1
ATOM 1566 N N . ASN A 1 209 ? -2.060 -6.117 17.866 1.00 93.00 209 ASN A N 1
ATOM 1567 C CA . ASN A 1 209 ? -0.981 -6.278 16.889 1.00 93.00 209 ASN A CA 1
ATOM 1568 C C . ASN A 1 209 ? -1.398 -5.901 15.448 1.00 93.00 209 ASN A C 1
ATOM 1570 O O . ASN A 1 209 ? -0.924 -6.509 14.493 1.00 93.00 209 ASN A O 1
ATOM 1574 N N . LEU A 1 210 ? -2.277 -4.899 15.291 1.00 95.50 210 LEU A N 1
ATOM 1575 C CA . LEU A 1 210 ? -2.902 -4.494 14.021 1.00 95.50 210 LEU A CA 1
ATOM 1576 C C . LEU A 1 210 ? -1.915 -4.295 12.859 1.00 95.50 210 LEU A C 1
ATOM 1578 O O . LEU A 1 210 ? -2.140 -4.798 11.764 1.00 95.50 210 LEU A O 1
ATOM 1582 N N . PHE A 1 211 ? -0.812 -3.582 13.110 1.00 94.75 211 PHE A N 1
ATOM 1583 C CA . PHE A 1 211 ? 0.258 -3.326 12.133 1.00 94.75 211 PHE A CA 1
ATOM 1584 C C . PHE A 1 211 ? 1.374 -4.385 12.154 1.00 94.75 211 PHE A C 1
ATOM 1586 O O . PHE A 1 211 ? 2.398 -4.225 11.491 1.00 94.75 211 PHE A O 1
ATOM 1593 N N . GLY A 1 212 ? 1.216 -5.434 12.957 1.00 92.81 212 GLY A N 1
ATOM 1594 C CA . GLY A 1 212 ? 2.187 -6.505 13.127 1.00 92.81 212 GLY A CA 1
ATOM 1595 C C . GLY A 1 212 ? 1.822 -7.782 12.360 1.00 92.81 212 GLY A C 1
ATOM 1596 O O . GLY A 1 212 ? 0.869 -7.817 11.579 1.00 92.81 212 GLY A O 1
ATOM 1597 N N . PRO A 1 213 ? 2.593 -8.863 12.563 1.00 91.69 213 PRO A N 1
ATOM 1598 C CA . PRO A 1 213 ? 2.343 -10.147 11.914 1.00 91.69 213 PRO A CA 1
ATOM 1599 C C . PRO A 1 213 ? 1.125 -10.883 12.499 1.00 91.69 213 PRO A C 1
ATOM 1601 O O . PRO A 1 213 ? 0.657 -10.587 13.597 1.00 91.69 213 PRO A O 1
ATOM 1604 N N . GLY A 1 214 ? 0.671 -11.923 11.792 1.00 88.31 214 GLY A N 1
ATOM 1605 C CA . GLY A 1 214 ? -0.296 -12.909 12.299 1.00 88.31 214 GLY A CA 1
ATOM 1606 C C . GLY A 1 214 ? -1.588 -13.006 11.489 1.00 88.31 214 GLY A C 1
ATOM 1607 O O . GLY A 1 214 ? -2.201 -14.069 11.458 1.00 88.31 214 GLY A O 1
ATOM 1608 N N . SER A 1 215 ? -1.964 -11.949 10.764 1.00 96.25 215 SER A N 1
ATOM 1609 C CA . SER A 1 215 ? -3.115 -11.982 9.856 1.00 96.25 215 SER A CA 1
ATOM 1610 C C . SER A 1 215 ? -2.685 -12.235 8.417 1.00 96.25 215 SER A C 1
ATOM 1612 O O . SER A 1 215 ? -2.049 -11.385 7.793 1.00 96.25 215 SER A O 1
ATOM 1614 N N . ARG A 1 216 ? -3.078 -13.389 7.861 1.00 97.19 216 ARG A N 1
ATOM 1615 C CA . ARG A 1 216 ? -2.858 -13.690 6.439 1.00 97.19 216 ARG A CA 1
ATOM 1616 C C . ARG A 1 216 ? -3.594 -12.695 5.541 1.00 97.19 216 ARG A C 1
ATOM 1618 O O . ARG A 1 216 ? -3.007 -12.243 4.563 1.00 97.19 216 ARG A O 1
ATOM 1625 N N . ALA A 1 217 ? -4.841 -12.348 5.864 1.00 98.19 217 ALA A N 1
ATOM 1626 C CA . ALA A 1 217 ? -5.652 -11.445 5.050 1.00 98.19 217 ALA A CA 1
ATOM 1627 C C . ALA A 1 217 ? -4.976 -10.076 4.905 1.00 98.19 217 ALA A C 1
ATOM 1629 O O . ALA A 1 217 ? -4.612 -9.687 3.798 1.00 98.19 217 ALA A O 1
ATOM 1630 N N . ASN A 1 218 ? -4.695 -9.407 6.026 1.00 98.44 218 ASN A N 1
ATOM 1631 C CA . ASN A 1 218 ? -4.036 -8.100 6.040 1.00 98.44 218 ASN A CA 1
ATOM 1632 C C . ASN A 1 218 ? -2.669 -8.152 5.344 1.00 98.44 218 ASN A C 1
ATOM 1634 O O . ASN A 1 218 ? -2.401 -7.355 4.447 1.00 98.44 218 ASN A O 1
ATOM 1638 N N . ALA A 1 219 ? -1.821 -9.114 5.730 1.00 98.06 219 ALA A N 1
ATOM 1639 C CA . ALA A 1 219 ? -0.456 -9.196 5.222 1.00 98.06 219 ALA A CA 1
ATOM 1640 C C . ALA A 1 219 ? -0.414 -9.429 3.707 1.00 98.06 219 ALA A C 1
ATOM 1642 O O . ALA A 1 219 ? 0.336 -8.771 2.991 1.00 98.06 219 ALA A O 1
ATOM 1643 N N . THR A 1 220 ? -1.228 -10.360 3.205 1.00 98.56 220 THR A N 1
ATOM 1644 C CA . THR A 1 220 ? -1.194 -10.727 1.785 1.00 98.56 220 THR A CA 1
ATOM 1645 C C . THR A 1 220 ? -1.906 -9.703 0.906 1.00 98.56 220 THR A C 1
ATOM 1647 O O . THR A 1 220 ? -1.402 -9.428 -0.174 1.00 98.56 220 THR A O 1
ATOM 1650 N N . ILE A 1 221 ? -2.991 -9.060 1.363 1.00 98.81 221 ILE A N 1
ATOM 1651 C CA . ILE A 1 221 ? -3.633 -7.957 0.619 1.00 98.81 221 ILE A CA 1
ATOM 1652 C C . ILE A 1 221 ? -2.681 -6.762 0.508 1.00 98.81 221 ILE A C 1
ATOM 1654 O O . ILE A 1 221 ? -2.451 -6.259 -0.592 1.00 98.81 221 ILE A O 1
ATOM 1658 N N . GLY A 1 222 ? -2.069 -6.346 1.624 1.00 98.44 222 GLY A N 1
ATOM 1659 C CA . GLY A 1 222 ? -1.080 -5.266 1.620 1.00 98.44 222 GLY A CA 1
ATOM 1660 C C . GLY A 1 222 ? 0.106 -5.579 0.705 1.00 98.44 222 GLY A C 1
ATOM 1661 O O . GLY A 1 222 ? 0.516 -4.739 -0.097 1.00 98.44 222 GLY A O 1
ATOM 1662 N N . ARG A 1 223 ? 0.612 -6.815 0.768 1.00 98.56 223 ARG A N 1
ATOM 1663 C CA . ARG A 1 223 ? 1.701 -7.282 -0.096 1.00 98.56 223 ARG A CA 1
ATOM 1664 C C . ARG A 1 223 ? 1.300 -7.400 -1.570 1.00 98.56 223 ARG A C 1
ATOM 1666 O O . ARG A 1 223 ? 2.111 -7.097 -2.438 1.00 98.56 223 ARG A O 1
ATOM 1673 N N . ALA A 1 224 ? 0.066 -7.793 -1.883 1.00 98.81 224 ALA A N 1
ATOM 1674 C CA . ALA A 1 224 ? -0.427 -7.869 -3.260 1.00 98.81 224 ALA A CA 1
ATOM 1675 C C . ALA A 1 224 ? -0.442 -6.494 -3.925 1.00 98.81 224 ALA A C 1
ATOM 1677 O O . ALA A 1 224 ? 0.021 -6.355 -5.057 1.00 98.81 224 ALA A O 1
ATOM 1678 N N . ILE A 1 225 ? -0.896 -5.470 -3.195 1.00 98.62 225 ILE A N 1
ATOM 1679 C CA . ILE A 1 225 ? -0.791 -4.083 -3.648 1.00 98.62 225 ILE A CA 1
ATOM 1680 C C . ILE A 1 225 ? 0.671 -3.694 -3.840 1.00 98.62 225 ILE A C 1
ATOM 1682 O O . ILE A 1 225 ? 1.023 -3.167 -4.894 1.00 98.62 225 ILE A O 1
ATOM 1686 N N . ARG A 1 226 ? 1.550 -4.026 -2.888 1.00 97.88 226 ARG A N 1
ATOM 1687 C CA . ARG A 1 226 ? 2.977 -3.733 -3.030 1.00 97.88 226 ARG A CA 1
ATOM 1688 C C . ARG A 1 226 ? 3.578 -4.346 -4.300 1.00 97.88 226 ARG A C 1
ATOM 1690 O O . ARG A 1 226 ? 4.254 -3.641 -5.053 1.00 97.88 226 ARG A O 1
ATOM 1697 N N . LEU A 1 227 ? 3.317 -5.625 -4.557 1.00 98.56 227 LEU A N 1
ATOM 1698 C CA . LEU A 1 227 ? 3.794 -6.316 -5.755 1.00 98.56 227 LEU A CA 1
ATOM 1699 C C . LEU A 1 227 ? 3.195 -5.718 -7.031 1.00 98.56 227 LEU A C 1
ATOM 1701 O O . LEU A 1 227 ? 3.930 -5.521 -7.991 1.00 98.56 227 LEU A O 1
ATOM 1705 N N . ALA A 1 228 ? 1.911 -5.346 -7.043 1.00 98.50 228 ALA A N 1
ATOM 1706 C CA . ALA A 1 228 ? 1.294 -4.693 -8.198 1.00 98.50 228 ALA A CA 1
ATOM 1707 C C . ALA A 1 228 ? 1.973 -3.355 -8.534 1.00 98.50 228 ALA A C 1
ATOM 1709 O O . ALA A 1 228 ? 2.278 -3.083 -9.694 1.00 98.50 228 ALA A O 1
ATOM 1710 N N . LEU A 1 229 ? 2.277 -2.540 -7.526 1.00 97.62 229 LEU A N 1
ATOM 1711 C CA . LEU A 1 229 ? 2.995 -1.283 -7.719 1.00 97.62 229 LEU A CA 1
ATOM 1712 C C . LEU A 1 229 ? 4.450 -1.505 -8.204 1.00 97.62 229 LEU A C 1
ATOM 1714 O O . LEU A 1 229 ? 4.941 -0.725 -9.012 1.00 97.62 229 LEU A O 1
ATOM 1718 N N . ILE A 1 230 ? 5.129 -2.585 -7.788 1.00 96.12 230 ILE A N 1
ATOM 1719 C CA . ILE A 1 230 ? 6.464 -2.958 -8.310 1.00 96.12 230 ILE A CA 1
ATOM 1720 C C . ILE A 1 230 ? 6.360 -3.456 -9.762 1.00 96.12 230 ILE A C 1
ATOM 1722 O O . ILE A 1 230 ? 6.946 -2.879 -10.674 1.00 96.12 230 ILE A O 1
ATOM 1726 N N . ASN A 1 231 ? 5.580 -4.513 -9.986 1.00 96.44 231 ASN A N 1
ATOM 1727 C CA . ASN A 1 231 ? 5.566 -5.280 -11.233 1.00 96.44 231 ASN A CA 1
ATOM 1728 C C . ASN A 1 231 ? 4.775 -4.605 -12.355 1.00 96.44 231 ASN A C 1
ATOM 1730 O O . ASN A 1 231 ? 5.092 -4.780 -13.529 1.00 96.44 231 ASN A O 1
ATOM 1734 N N . ILE A 1 232 ? 3.726 -3.858 -12.007 1.00 96.06 232 ILE A N 1
ATOM 1735 C CA . ILE A 1 232 ? 2.904 -3.114 -12.966 1.00 96.06 232 ILE A CA 1
ATOM 1736 C C . ILE A 1 232 ? 3.302 -1.642 -12.922 1.00 96.06 232 ILE A C 1
ATOM 1738 O O . ILE A 1 232 ? 3.652 -1.084 -13.954 1.00 96.06 232 ILE A O 1
ATOM 1742 N N . GLY A 1 233 ? 3.312 -1.025 -11.739 1.00 93.94 233 GLY A N 1
ATOM 1743 C CA . GLY A 1 233 ? 3.632 0.400 -11.581 1.00 93.94 233 GLY A CA 1
ATOM 1744 C C . GLY A 1 233 ? 5.093 0.742 -11.875 1.00 93.94 233 GLY A C 1
ATOM 1745 O O . GLY A 1 233 ? 5.410 1.896 -12.137 1.00 93.94 233 GLY A O 1
ATOM 1746 N N . GLY A 1 234 ? 5.990 -0.247 -11.901 1.00 91.56 234 GLY A N 1
ATOM 1747 C CA . GLY A 1 234 ? 7.412 -0.009 -12.123 1.00 91.56 234 GLY A CA 1
ATOM 1748 C C . GLY A 1 234 ? 8.071 0.719 -10.953 1.00 91.56 234 GLY A C 1
ATOM 1749 O O . GLY A 1 234 ? 9.049 1.434 -11.168 1.00 91.56 234 GLY A O 1
ATOM 1750 N N . GLU A 1 235 ? 7.541 0.579 -9.733 1.00 92.06 235 GLU A N 1
ATOM 1751 C CA . GLU A 1 235 ? 8.143 1.117 -8.512 1.00 92.06 235 GLU A CA 1
ATOM 1752 C C . GLU A 1 235 ? 9.361 0.272 -8.114 1.00 92.06 235 GLU A C 1
ATOM 1754 O O . GLU A 1 235 ? 9.237 -0.794 -7.515 1.00 92.06 235 GLU A O 1
ATOM 1759 N N . ILE A 1 236 ? 10.556 0.746 -8.461 1.00 90.44 236 ILE A N 1
ATOM 1760 C CA . ILE A 1 236 ? 11.829 0.080 -8.199 1.00 90.44 236 ILE A CA 1
ATOM 1761 C C . ILE A 1 236 ? 12.556 0.861 -7.096 1.00 90.44 236 ILE A C 1
ATOM 1763 O O . ILE A 1 236 ? 12.968 2.007 -7.345 1.00 90.44 236 ILE A O 1
ATOM 1767 N N . PRO A 1 237 ? 12.758 0.264 -5.903 1.00 89.25 237 PRO A N 1
ATOM 1768 C CA . PRO A 1 237 ? 13.461 0.900 -4.793 1.00 89.25 237 PRO A CA 1
ATOM 1769 C C . PRO A 1 237 ? 14.831 1.459 -5.197 1.00 89.25 237 PRO A C 1
ATOM 1771 O O . PRO A 1 237 ? 15.670 0.760 -5.767 1.00 89.25 237 PRO A O 1
ATOM 1774 N N . GLY A 1 238 ? 15.063 2.741 -4.911 1.00 86.62 238 GLY A N 1
ATOM 1775 C CA . GLY A 1 238 ? 16.303 3.451 -5.233 1.00 86.62 238 GLY A CA 1
ATOM 1776 C C . GLY A 1 238 ? 16.464 3.854 -6.705 1.00 86.62 238 GLY A C 1
ATOM 1777 O O . GLY A 1 238 ? 17.498 4.430 -7.062 1.00 86.62 238 GLY A O 1
ATOM 1778 N N . ILE A 1 239 ? 15.480 3.565 -7.565 1.00 87.12 239 ILE A N 1
ATOM 1779 C CA . ILE A 1 239 ? 15.460 4.003 -8.967 1.00 87.12 239 ILE A CA 1
ATOM 1780 C C . ILE A 1 239 ? 14.256 4.904 -9.217 1.00 87.12 239 ILE A C 1
ATOM 1782 O O . ILE A 1 239 ? 14.449 6.104 -9.377 1.00 87.12 239 ILE A O 1
ATOM 1786 N N . THR A 1 240 ? 13.049 4.344 -9.266 1.00 87.69 240 THR A N 1
ATOM 1787 C CA . THR A 1 240 ? 11.787 5.073 -9.496 1.00 87.69 240 THR A CA 1
ATOM 1788 C C . THR A 1 240 ? 11.018 5.327 -8.200 1.00 87.69 240 THR A C 1
ATOM 1790 O O . THR A 1 240 ? 10.196 6.236 -8.168 1.00 87.69 240 THR A O 1
ATOM 1793 N N . ASP A 1 241 ? 11.353 4.606 -7.126 1.00 91.94 241 ASP A N 1
ATOM 1794 C CA . ASP A 1 241 ? 11.053 4.968 -5.737 1.00 91.94 241 ASP A CA 1
ATOM 1795 C C . ASP A 1 241 ? 12.300 5.598 -5.093 1.00 91.94 241 ASP A C 1
ATOM 1797 O O . ASP A 1 241 ? 13.249 4.881 -4.752 1.00 91.94 241 ASP A O 1
ATOM 1801 N N . PRO A 1 242 ? 12.350 6.932 -4.949 1.00 89.44 242 PRO A N 1
ATOM 1802 C CA . PRO A 1 242 ? 13.512 7.639 -4.434 1.00 89.44 242 PRO A CA 1
ATOM 1803 C C . PRO A 1 242 ? 13.439 7.882 -2.920 1.00 89.44 242 PRO A C 1
ATOM 1805 O O . PRO A 1 242 ? 14.144 8.771 -2.430 1.00 89.44 242 PRO A O 1
ATOM 1808 N N . ALA A 1 243 ? 12.592 7.159 -2.174 1.00 90.81 243 ALA A N 1
ATOM 1809 C CA . ALA A 1 243 ? 12.477 7.321 -0.728 1.00 90.81 243 ALA A CA 1
ATOM 1810 C C . ALA A 1 243 ? 13.860 7.303 -0.051 1.00 90.81 243 ALA A C 1
ATOM 1812 O O . ALA A 1 243 ? 14.635 6.357 -0.185 1.00 90.81 243 ALA A O 1
ATOM 1813 N N . THR A 1 244 ? 14.172 8.370 0.693 1.00 88.75 244 THR A N 1
ATOM 1814 C CA . THR A 1 244 ? 15.482 8.536 1.352 1.00 88.75 244 THR A CA 1
ATOM 1815 C C . THR A 1 244 ? 15.671 7.483 2.438 1.00 88.75 244 THR A C 1
ATOM 1817 O O . THR A 1 244 ? 16.750 6.920 2.599 1.00 88.75 244 THR A O 1
ATOM 1820 N N . HIS A 1 245 ? 14.590 7.215 3.170 1.00 88.00 245 HIS A N 1
ATOM 1821 C CA . HIS A 1 245 ? 14.466 6.108 4.102 1.00 88.00 245 HIS A CA 1
ATOM 1822 C C . HIS A 1 245 ? 13.188 5.342 3.750 1.00 88.00 245 HIS A C 1
ATOM 1824 O O . HIS A 1 245 ? 12.153 5.952 3.486 1.00 88.00 245 HIS A O 1
ATOM 1830 N N . GLY A 1 246 ? 13.261 4.012 3.739 1.00 90.12 246 GLY A N 1
ATOM 1831 C CA . GLY A 1 246 ? 12.078 3.157 3.643 1.00 90.12 246 GLY A CA 1
ATOM 1832 C C . GLY A 1 246 ? 11.355 3.024 4.987 1.00 90.12 246 GLY A C 1
ATOM 1833 O O . GLY A 1 246 ? 11.802 3.550 6.006 1.00 90.12 246 GLY A O 1
ATOM 1834 N N . GLN A 1 247 ? 10.249 2.279 5.001 1.00 92.69 247 GLN A N 1
ATOM 1835 C CA . GLN A 1 247 ? 9.529 1.921 6.226 1.00 92.69 247 GLN A CA 1
ATOM 1836 C C . GLN A 1 247 ? 8.818 0.560 6.074 1.00 92.69 247 GLN A C 1
ATOM 1838 O O . GLN A 1 247 ? 8.502 0.187 4.944 1.00 92.69 247 GLN A O 1
ATOM 1843 N N . PRO A 1 248 ? 8.563 -0.197 7.161 1.00 93.25 248 PRO A N 1
ATOM 1844 C CA . PRO A 1 248 ? 8.070 -1.582 7.079 1.00 93.25 248 PRO A CA 1
ATOM 1845 C C . PRO A 1 248 ? 6.727 -1.781 6.357 1.00 93.25 248 PRO A C 1
ATOM 1847 O O . PRO A 1 248 ? 6.519 -2.803 5.709 1.00 93.25 248 PRO A O 1
ATOM 1850 N N . GLY A 1 249 ? 5.830 -0.801 6.410 1.00 93.81 249 GLY A N 1
ATOM 1851 C CA . GLY A 1 249 ? 4.574 -0.763 5.661 1.00 93.81 249 GLY A CA 1
ATOM 1852 C C . GLY A 1 249 ? 4.763 -0.786 4.141 1.00 93.81 249 GLY A C 1
ATOM 1853 O O . GLY A 1 249 ? 3.863 -1.201 3.423 1.00 93.81 249 GLY A O 1
ATOM 1854 N N . LYS A 1 250 ? 5.955 -0.465 3.619 1.00 94.19 250 LYS A N 1
ATOM 1855 C CA . LYS A 1 250 ? 6.266 -0.722 2.207 1.00 94.19 250 LYS A CA 1
ATOM 1856 C C . LYS A 1 250 ? 6.341 -2.213 1.866 1.00 94.19 250 LYS A C 1
ATOM 1858 O O . LYS A 1 250 ? 6.409 -2.508 0.693 1.00 94.19 250 LYS A O 1
ATOM 1863 N N . TYR A 1 251 ? 6.287 -3.154 2.808 1.00 94.62 251 TYR A N 1
ATOM 1864 C CA . TYR A 1 251 ? 6.091 -4.578 2.484 1.00 94.62 251 TYR A CA 1
ATOM 1865 C C . TYR A 1 251 ? 4.617 -4.989 2.537 1.00 94.62 251 TYR A C 1
ATOM 1867 O O . TYR A 1 251 ? 4.156 -5.799 1.739 1.00 94.62 251 TYR A O 1
ATOM 1875 N N . THR A 1 252 ? 3.869 -4.429 3.489 1.00 95.38 252 THR A N 1
ATOM 1876 C CA . THR A 1 252 ? 2.439 -4.677 3.674 1.00 95.38 252 THR A CA 1
ATOM 1877 C C . THR A 1 252 ? 1.816 -3.563 4.508 1.00 95.38 252 THR A C 1
ATOM 1879 O O . THR A 1 252 ? 2.287 -3.285 5.610 1.00 95.38 252 THR A O 1
ATOM 1882 N N . PHE A 1 253 ? 0.723 -2.959 4.032 1.00 97.19 253 PHE A N 1
ATOM 1883 C CA . PHE A 1 253 ? 0.045 -1.888 4.765 1.00 97.19 253 PHE A CA 1
ATOM 1884 C C . PHE A 1 253 ? -1.473 -1.945 4.604 1.00 97.19 253 PHE A C 1
ATOM 1886 O O . PHE A 1 253 ? -2.086 -1.126 3.929 1.00 97.19 253 PHE A O 1
ATOM 1893 N N . CYS A 1 254 ? -2.084 -2.958 5.217 1.00 98.31 254 CYS A N 1
ATOM 1894 C CA . CYS A 1 254 ? -3.526 -3.166 5.195 1.00 98.31 254 CYS A CA 1
ATOM 1895 C C . CYS A 1 254 ? -4.052 -3.410 6.608 1.00 98.31 254 CYS A C 1
ATOM 1897 O O . CYS A 1 254 ? -3.572 -4.301 7.312 1.00 98.31 254 CYS A O 1
ATOM 1899 N N . ILE A 1 255 ? -5.066 -2.655 7.008 1.00 97.94 255 ILE A N 1
ATOM 1900 C CA . ILE A 1 255 ? -5.749 -2.783 8.297 1.00 97.94 255 ILE A CA 1
ATOM 1901 C C . ILE A 1 255 ? -7.257 -2.858 8.081 1.00 97.94 255 ILE A C 1
ATOM 1903 O O . ILE A 1 255 ? -7.751 -2.497 7.015 1.00 97.94 255 ILE A O 1
ATOM 1907 N N . ALA A 1 256 ? -7.983 -3.313 9.095 1.00 98.06 256 ALA A N 1
ATOM 1908 C CA . ALA A 1 256 ? -9.429 -3.175 9.154 1.00 98.06 256 ALA A CA 1
ATOM 1909 C C . ALA A 1 256 ? -9.833 -2.330 10.363 1.00 98.06 256 ALA A C 1
ATOM 1911 O O . ALA A 1 256 ? -9.114 -2.298 11.365 1.00 98.06 256 ALA A O 1
ATOM 1912 N N . GLU A 1 257 ? -10.968 -1.644 10.263 1.00 97.25 257 GLU A N 1
ATOM 1913 C CA . GLU A 1 257 ? -11.549 -0.920 11.395 1.00 97.25 257 GLU A CA 1
ATOM 1914 C C . GLU A 1 257 ? -12.279 -1.880 12.349 1.00 97.25 257 GLU A C 1
ATOM 1916 O O . GLU A 1 257 ? -12.987 -2.793 11.920 1.00 97.25 257 GLU A O 1
ATOM 1921 N N . ALA A 1 258 ? -12.135 -1.656 13.657 1.00 96.31 258 ALA A N 1
ATOM 1922 C CA . ALA A 1 258 ? -12.843 -2.401 14.696 1.00 96.31 258 ALA A CA 1
ATOM 1923 C C . ALA A 1 258 ? -14.274 -1.867 14.889 1.00 96.31 258 ALA A C 1
ATOM 1925 O O . ALA A 1 258 ? -14.612 -1.339 15.945 1.00 96.31 258 ALA A O 1
ATOM 1926 N N . GLU A 1 259 ? -15.119 -1.982 13.860 1.00 95.88 259 GLU A N 1
ATOM 1927 C CA . GLU A 1 259 ? -16.447 -1.339 13.828 1.00 95.88 259 GLU A CA 1
ATOM 1928 C C . GLU A 1 259 ? -17.367 -1.755 14.991 1.00 95.88 259 GLU A C 1
ATOM 1930 O O . GLU A 1 259 ? -18.166 -0.948 15.455 1.00 95.88 259 GLU A O 1
ATOM 1935 N N . ASP A 1 260 ? -17.246 -2.989 15.497 1.00 93.81 260 ASP A N 1
ATOM 1936 C CA . ASP A 1 260 ? -18.054 -3.476 16.629 1.00 93.81 260 ASP A CA 1
ATOM 1937 C C . ASP A 1 260 ? -17.576 -2.954 17.996 1.00 93.81 260 ASP A C 1
ATOM 1939 O O . ASP A 1 260 ? -18.323 -3.013 18.973 1.00 93.81 260 ASP A O 1
ATOM 1943 N N . GLU A 1 261 ? -16.327 -2.493 18.081 1.00 94.25 261 GLU A N 1
ATOM 1944 C CA . GLU A 1 261 ? -15.690 -2.007 19.312 1.00 94.25 261 GLU A CA 1
ATOM 1945 C C . GLU A 1 261 ? -15.514 -0.478 19.304 1.00 94.25 261 GLU A C 1
ATOM 1947 O O . GLU A 1 261 ? -15.043 0.104 20.283 1.00 94.25 261 GLU A O 1
ATOM 1952 N N . SER A 1 262 ? -15.897 0.180 18.205 1.00 94.62 262 SER A N 1
ATOM 1953 C CA . SER A 1 262 ? -15.837 1.630 18.063 1.00 94.62 262 SER A CA 1
ATOM 1954 C C . SER A 1 262 ? -17.059 2.293 18.712 1.00 94.62 262 SER A C 1
ATOM 1956 O O . SER A 1 262 ? -18.193 1.870 18.471 1.00 94.62 262 SER A O 1
ATOM 1958 N N . PRO A 1 263 ? -16.876 3.360 19.510 1.00 95.25 263 PRO A N 1
ATOM 1959 C CA . PRO A 1 263 ? -17.988 4.167 20.005 1.00 95.25 263 PRO A CA 1
ATOM 1960 C C . PRO A 1 263 ? -18.556 5.116 18.935 1.00 95.25 263 PRO A C 1
ATOM 1962 O O . PRO A 1 263 ? -19.590 5.744 19.172 1.00 95.25 263 PRO A O 1
ATOM 1965 N N . TRP A 1 264 ? -17.883 5.254 17.788 1.00 94.88 264 TRP A N 1
ATOM 1966 C CA . TRP A 1 264 ? -18.270 6.147 16.698 1.00 94.88 264 TRP A CA 1
ATOM 1967 C C . TRP A 1 264 ? -18.846 5.384 15.510 1.00 94.88 264 TRP A C 1
ATOM 1969 O O . TRP A 1 264 ? -18.812 4.155 15.439 1.00 94.88 264 TRP A O 1
ATOM 1979 N N . GLN A 1 265 ? -19.405 6.139 14.569 1.00 95.75 265 GLN A N 1
ATOM 1980 C CA . GLN A 1 265 ? -19.810 5.587 13.290 1.00 95.75 265 GLN A CA 1
ATOM 1981 C C . GLN A 1 265 ? -18.564 5.093 12.539 1.00 95.75 265 GLN A C 1
ATOM 1983 O O . GLN A 1 265 ? -17.527 5.742 12.550 1.00 95.75 265 GLN A O 1
ATOM 1988 N N . SER A 1 266 ? -18.665 3.931 11.894 1.00 96.69 266 SER A N 1
ATOM 1989 C CA . SER A 1 266 ? -17.565 3.376 11.103 1.00 96.69 266 SER A CA 1
ATOM 1990 C C . SER A 1 266 ? -17.188 4.300 9.946 1.00 96.69 266 SER A C 1
ATOM 1992 O O . SER A 1 266 ? -18.076 4.853 9.285 1.00 96.69 266 SER A O 1
ATOM 1994 N N . LEU A 1 267 ? -15.898 4.364 9.623 1.00 96.31 267 LEU A N 1
ATOM 1995 C CA . LEU A 1 267 ? -15.302 5.274 8.644 1.00 96.31 267 LEU A CA 1
ATOM 1996 C C . LEU A 1 267 ? -16.010 5.262 7.281 1.00 96.31 267 LEU A C 1
ATOM 1998 O O . LEU A 1 267 ? -16.224 6.315 6.683 1.00 96.31 267 LEU A O 1
ATOM 2002 N N . HIS A 1 268 ? -16.395 4.087 6.773 1.00 97.50 268 HIS A N 1
ATOM 2003 C CA . HIS A 1 268 ? -17.083 4.000 5.480 1.00 97.50 268 HIS A CA 1
ATOM 2004 C C . HIS A 1 268 ? -18.474 4.646 5.502 1.00 97.50 268 HIS A C 1
ATOM 2006 O O . HIS A 1 268 ? -18.874 5.280 4.525 1.00 97.50 268 HIS A O 1
ATOM 2012 N N . VAL A 1 269 ? -19.193 4.534 6.622 1.00 97.94 269 VAL A N 1
ATOM 2013 C CA . VAL A 1 269 ? -20.518 5.142 6.781 1.00 97.94 269 VAL A CA 1
ATOM 2014 C C . VAL A 1 269 ? -20.397 6.653 6.943 1.00 97.94 269 VAL A C 1
ATOM 2016 O O . VAL A 1 269 ? -21.158 7.383 6.311 1.00 97.94 269 VAL A O 1
ATOM 2019 N N . GLU A 1 270 ? -19.395 7.139 7.684 1.00 96.75 270 GLU A N 1
ATOM 2020 C CA . GLU A 1 270 ? -19.103 8.581 7.757 1.00 96.75 270 GLU A CA 1
ATOM 2021 C C . GLU A 1 270 ? -18.781 9.175 6.374 1.00 96.75 270 GLU A C 1
ATOM 2023 O O . GLU A 1 270 ? -19.089 10.334 6.094 1.00 96.75 270 GLU A O 1
ATOM 2028 N N . ARG A 1 271 ? -18.213 8.362 5.473 1.00 94.19 271 ARG A N 1
ATOM 2029 C CA . ARG A 1 271 ? -17.930 8.718 4.073 1.00 94.19 271 ARG A CA 1
ATOM 2030 C C . ARG A 1 271 ? -19.111 8.516 3.116 1.00 94.19 271 ARG A C 1
ATOM 2032 O O . ARG A 1 271 ? -18.948 8.713 1.914 1.00 94.19 271 ARG A O 1
ATOM 2039 N N . GLY A 1 272 ? -20.292 8.169 3.627 1.00 96.94 272 GLY A N 1
ATOM 2040 C CA . GLY A 1 272 ? -21.539 8.122 2.861 1.00 96.94 272 GLY A CA 1
ATOM 2041 C C . GLY A 1 272 ? -21.916 6.757 2.279 1.00 96.94 272 GLY A C 1
ATOM 2042 O O . GLY A 1 272 ? -22.890 6.684 1.529 1.00 96.94 272 GLY A O 1
ATOM 2043 N N . TYR A 1 273 ? -21.199 5.682 2.616 1.00 97.88 273 TYR A N 1
ATOM 2044 C CA . TYR A 1 273 ? -21.596 4.320 2.243 1.00 97.88 273 TYR A CA 1
ATOM 2045 C C . TYR A 1 273 ? -22.636 3.749 3.218 1.00 97.88 273 TYR A C 1
ATOM 2047 O O . TYR A 1 273 ? -22.705 4.137 4.385 1.00 97.88 273 TYR A O 1
ATOM 2055 N N . ALA A 1 274 ? -23.461 2.809 2.755 1.00 97.94 274 ALA A N 1
ATOM 2056 C CA . ALA A 1 274 ? -24.385 2.096 3.635 1.00 97.94 274 ALA A CA 1
ATOM 2057 C C . ALA A 1 274 ? -23.636 1.083 4.516 1.00 97.94 274 ALA A C 1
ATOM 2059 O O . ALA A 1 274 ? -22.640 0.507 4.089 1.00 97.94 274 ALA A O 1
ATOM 2060 N N . LYS A 1 275 ? -24.160 0.807 5.716 1.00 96.81 275 LYS A N 1
ATOM 2061 C CA . LYS A 1 275 ? -23.559 -0.115 6.700 1.00 96.81 275 LYS A CA 1
ATOM 2062 C C . LYS A 1 275 ? -23.382 -1.544 6.167 1.00 96.81 275 LYS A C 1
ATOM 2064 O O . LYS A 1 275 ? -22.529 -2.300 6.623 1.00 96.81 275 LYS A O 1
ATOM 2069 N N . GLU A 1 276 ? -24.231 -1.945 5.229 1.00 97.62 276 GLU A N 1
ATOM 2070 C CA . GLU A 1 276 ? -24.205 -3.262 4.596 1.00 97.62 276 GLU A CA 1
ATOM 2071 C C . GLU A 1 276 ? -23.186 -3.335 3.448 1.00 97.62 276 GLU A C 1
ATOM 2073 O O . GLU A 1 276 ? -22.904 -4.424 2.943 1.00 97.62 276 GLU A O 1
ATOM 2078 N N . GLN A 1 277 ? -22.631 -2.195 3.025 1.00 97.69 277 GLN A N 1
ATOM 2079 C CA . GLN A 1 277 ? -21.588 -2.136 2.010 1.00 97.69 277 GLN A CA 1
ATOM 2080 C C . GLN A 1 277 ? -20.217 -2.293 2.657 1.00 97.69 277 GLN A C 1
ATOM 2082 O O . GLN A 1 277 ? -19.961 -1.848 3.768 1.00 97.69 277 GLN A O 1
ATOM 2087 N N . SER A 1 278 ? -19.317 -2.948 1.935 1.00 98.19 278 SER A N 1
ATOM 2088 C CA . SER A 1 278 ? -17.903 -2.967 2.291 1.00 98.19 278 SER A CA 1
ATOM 2089 C C . SER A 1 278 ? -17.157 -1.952 1.445 1.00 98.19 278 SER A C 1
ATOM 2091 O O . SER A 1 278 ? -17.510 -1.745 0.283 1.00 98.19 278 SER A O 1
ATOM 2093 N N . ALA A 1 279 ? -16.137 -1.331 2.022 1.00 98.19 279 ALA A N 1
ATOM 2094 C CA . ALA A 1 279 ? -15.372 -0.284 1.362 1.00 98.19 279 ALA A CA 1
ATOM 2095 C C . ALA A 1 279 ? -13.886 -0.396 1.699 1.00 98.19 279 ALA A C 1
ATOM 2097 O O . ALA A 1 279 ? -13.494 -0.993 2.705 1.00 98.19 279 ALA A O 1
ATOM 2098 N N . VAL A 1 280 ? -13.070 0.216 0.847 1.00 98.12 280 VAL A N 1
ATOM 2099 C CA . VAL A 1 280 ? -11.645 0.425 1.080 1.00 98.12 280 VAL A CA 1
ATOM 2100 C C . VAL A 1 280 ? -11.384 1.926 1.073 1.00 98.12 280 VAL A C 1
ATOM 2102 O O . VAL A 1 280 ? -11.784 2.618 0.142 1.00 98.12 280 VAL A O 1
ATOM 2105 N N . THR A 1 281 ? -10.705 2.424 2.102 1.00 97.44 281 THR A N 1
ATOM 2106 C CA . THR A 1 281 ? -10.162 3.788 2.137 1.00 97.44 281 THR A CA 1
ATOM 2107 C C . THR A 1 281 ? -8.648 3.722 1.978 1.00 97.44 281 THR A C 1
ATOM 2109 O O . THR A 1 281 ? -7.995 2.889 2.607 1.00 97.44 281 THR A O 1
ATOM 2112 N N . LEU A 1 282 ? -8.085 4.609 1.156 1.00 96.69 282 LEU A N 1
ATOM 2113 C CA . LEU A 1 282 ? -6.645 4.707 0.929 1.00 96.69 282 LEU A CA 1
ATOM 2114 C C . LEU A 1 282 ? -6.103 6.032 1.435 1.00 96.69 282 LEU A C 1
ATOM 2116 O O . LEU A 1 282 ? -6.696 7.086 1.211 1.00 96.69 282 LEU A O 1
ATOM 2120 N N . ILE A 1 283 ? -4.958 5.971 2.107 1.00 93.38 283 ILE A N 1
ATOM 2121 C CA . ILE A 1 283 ? -4.252 7.151 2.605 1.00 93.38 283 ILE A CA 1
ATOM 2122 C C . ILE A 1 283 ? -2.760 6.964 2.348 1.00 93.38 283 ILE A C 1
ATOM 2124 O O . ILE A 1 283 ? -2.206 5.907 2.636 1.00 93.38 283 ILE A O 1
ATOM 2128 N N . GLY A 1 284 ? -2.080 7.995 1.848 1.00 92.38 284 GLY A N 1
ATOM 2129 C CA . GLY A 1 284 ? -0.620 8.023 1.854 1.00 92.38 284 GLY A CA 1
ATOM 2130 C C . GLY A 1 284 ? -0.106 8.223 3.275 1.00 92.38 284 GLY A C 1
ATOM 2131 O O . GLY A 1 284 ? -0.194 9.328 3.806 1.00 92.38 284 GLY A O 1
ATOM 2132 N N . ALA A 1 285 ? 0.438 7.176 3.890 1.00 91.75 285 ALA A N 1
ATOM 2133 C CA . ALA A 1 285 ? 0.885 7.215 5.277 1.00 91.75 285 ALA A CA 1
ATOM 2134 C C . ALA A 1 285 ? 2.362 6.825 5.426 1.00 91.75 285 ALA A C 1
ATOM 2136 O O . ALA A 1 285 ? 2.893 5.986 4.696 1.00 91.75 285 ALA A O 1
ATOM 2137 N N . GLY A 1 286 ? 3.030 7.453 6.396 1.00 89.81 286 GLY A N 1
ATOM 2138 C CA . GLY A 1 286 ? 4.313 6.977 6.908 1.00 89.81 286 GLY A CA 1
ATOM 2139 C C . GLY A 1 286 ? 4.132 5.770 7.831 1.00 89.81 286 GLY A C 1
ATOM 2140 O O . GLY A 1 286 ? 3.009 5.384 8.159 1.00 89.81 286 GLY A O 1
ATOM 2141 N N . GLY A 1 287 ? 5.245 5.182 8.277 1.00 89.00 287 GLY A N 1
ATOM 2142 C CA . GLY A 1 287 ? 5.204 4.126 9.291 1.00 89.00 287 GLY A CA 1
ATOM 2143 C C . GLY A 1 287 ? 4.544 4.611 10.595 1.00 89.00 287 GLY A C 1
ATOM 2144 O O . GLY A 1 287 ? 4.684 5.787 10.942 1.00 89.00 287 GLY A O 1
ATOM 2145 N N . PRO A 1 288 ? 3.828 3.737 11.325 1.00 90.19 288 PRO A N 1
ATOM 2146 C CA . PRO A 1 288 ? 3.107 4.137 12.526 1.00 90.19 288 PRO A CA 1
ATOM 2147 C C . PRO A 1 288 ? 4.069 4.589 13.630 1.00 90.19 288 PRO A C 1
ATOM 2149 O O . PRO A 1 288 ? 5.076 3.935 13.908 1.00 90.19 288 PRO A O 1
ATOM 2152 N N . GLN A 1 289 ? 3.719 5.682 14.306 1.00 89.81 289 GLN A N 1
ATOM 2153 C CA . GLN A 1 289 ? 4.379 6.125 15.530 1.00 89.81 289 GLN A CA 1
ATOM 2154 C C . GLN A 1 289 ? 3.517 5.737 16.731 1.00 89.81 289 GLN A C 1
ATOM 2156 O O . GLN A 1 289 ? 2.370 6.160 16.842 1.00 89.81 289 GLN A O 1
ATOM 2161 N N . ASN A 1 290 ? 4.078 4.952 17.652 1.00 92.12 290 ASN A N 1
ATOM 2162 C CA . ASN A 1 290 ? 3.388 4.624 18.894 1.00 92.12 290 ASN A CA 1
ATOM 2163 C C . ASN A 1 290 ? 3.305 5.858 19.805 1.00 92.12 290 ASN A C 1
ATOM 2165 O O . ASN A 1 290 ? 4.333 6.459 20.128 1.00 92.12 290 ASN A O 1
ATOM 2169 N N . LEU A 1 291 ? 2.096 6.199 20.251 1.00 92.38 291 LEU A N 1
ATOM 2170 C CA . LEU A 1 291 ? 1.854 7.276 21.208 1.00 92.38 291 LEU A CA 1
ATOM 2171 C C . LEU A 1 291 ? 1.566 6.673 22.581 1.00 92.38 291 LEU A C 1
ATOM 2173 O O . LEU A 1 291 ? 0.549 6.019 22.791 1.00 92.38 291 LEU A O 1
ATOM 2177 N N . PHE A 1 292 ? 2.486 6.877 23.519 1.00 90.69 292 PHE A N 1
ATOM 2178 C CA . PHE A 1 292 ? 2.407 6.282 24.847 1.00 90.69 292 PHE A CA 1
ATOM 2179 C C . PHE A 1 292 ? 1.762 7.250 25.843 1.00 90.69 292 PHE A C 1
ATOM 2181 O O . PHE A 1 292 ? 2.372 8.243 26.227 1.00 90.69 292 PHE A O 1
ATOM 2188 N N . THR A 1 293 ? 0.538 6.947 26.278 1.00 92.12 293 THR A N 1
ATOM 2189 C CA . THR A 1 293 ? -0.276 7.795 27.175 1.00 92.12 293 THR A CA 1
ATOM 2190 C C . THR A 1 293 ? -0.309 7.258 28.609 1.00 92.12 293 THR A C 1
ATOM 2192 O O . THR A 1 293 ? -1.338 7.295 29.286 1.00 92.12 293 THR A O 1
ATOM 2195 N N . TYR A 1 294 ? 0.785 6.650 29.071 1.00 87.50 294 TYR A N 1
ATOM 2196 C CA . TYR A 1 294 ? 0.812 6.032 30.394 1.00 87.50 294 TYR A CA 1
ATOM 2197 C C . TYR A 1 294 ? 0.643 7.071 31.499 1.00 87.50 294 TYR A C 1
ATOM 2199 O O . TYR A 1 294 ? 1.366 8.063 31.555 1.00 87.50 294 TYR A O 1
ATOM 2207 N N . GLY A 1 295 ? -0.286 6.798 32.413 1.00 86.88 295 GLY A N 1
ATOM 2208 C CA . GLY A 1 295 ? -0.599 7.685 33.529 1.00 86.88 295 GLY A CA 1
ATOM 2209 C C . GLY A 1 295 ? -1.681 8.723 33.230 1.00 86.88 295 GLY A C 1
ATOM 2210 O O . GLY A 1 295 ? -2.131 9.358 34.183 1.00 86.88 295 GLY A O 1
ATOM 2211 N N . CYS A 1 296 ? -2.137 8.851 31.978 1.00 91.69 296 CYS A N 1
ATOM 2212 C CA . CYS A 1 296 ? -3.327 9.632 31.649 1.00 91.69 296 CYS A CA 1
ATOM 2213 C C . CYS A 1 296 ? -4.575 8.976 32.262 1.00 91.69 296 CYS A C 1
ATOM 2215 O O . CYS A 1 296 ? -4.738 7.755 32.209 1.00 91.69 296 CYS A O 1
ATOM 2217 N N . LYS A 1 297 ? -5.450 9.791 32.849 1.00 88.31 297 LYS A N 1
ATOM 2218 C CA . LYS A 1 297 ? -6.681 9.374 33.538 1.00 88.31 297 LYS A CA 1
ATOM 2219 C C . LYS A 1 297 ? -7.944 9.917 32.883 1.00 88.31 297 LYS A C 1
ATOM 2221 O O . LYS A 1 297 ? -9.023 9.402 33.166 1.00 88.31 297 LYS A O 1
ATOM 2226 N N . THR A 1 298 ? -7.826 10.956 32.059 1.00 91.38 298 THR A N 1
ATOM 2227 C CA . THR A 1 298 ? -8.959 11.564 31.351 1.00 91.38 298 THR A CA 1
ATOM 2228 C C . THR A 1 298 ? -8.705 11.623 29.849 1.00 91.38 298 THR A C 1
ATOM 2230 O O . THR A 1 298 ? -7.564 11.529 29.389 1.00 91.38 298 THR A O 1
ATOM 2233 N N . GLY A 1 299 ? -9.778 11.778 29.071 1.00 92.19 299 GLY A N 1
ATOM 2234 C CA . GLY A 1 299 ? -9.667 11.947 27.626 1.00 92.19 299 GLY A CA 1
ATOM 2235 C C . GLY A 1 299 ? -8.945 13.241 27.241 1.00 92.19 299 GLY A C 1
ATOM 2236 O O . GLY A 1 299 ? -8.195 13.243 26.272 1.00 92.19 299 GLY A O 1
ATOM 2237 N N . GLU A 1 300 ? -9.080 14.312 28.026 1.00 93.00 300 GLU A N 1
ATOM 2238 C CA . GLU A 1 300 ? -8.337 15.560 27.823 1.00 93.00 300 GLU A CA 1
ATOM 2239 C C . GLU A 1 300 ? -6.823 15.351 27.960 1.00 93.00 300 GLU A C 1
ATOM 2241 O O . GLU A 1 300 ? -6.079 15.768 27.078 1.00 93.00 300 GLU A O 1
ATOM 2246 N N . GLU A 1 301 ? -6.360 14.636 28.992 1.00 93.81 301 GLU A N 1
ATOM 2247 C CA . GLU A 1 301 ? -4.930 14.324 29.173 1.00 93.81 301 GLU A CA 1
ATOM 2248 C C . GLU A 1 301 ? -4.377 13.456 28.020 1.00 93.81 301 GLU A C 1
ATOM 2250 O O . GLU A 1 301 ? -3.233 13.627 27.580 1.00 93.81 301 GLU A O 1
ATOM 2255 N N . ILE A 1 302 ? -5.197 12.534 27.497 1.00 94.62 302 ILE A N 1
ATOM 2256 C CA . ILE A 1 302 ? -4.866 11.732 26.308 1.00 94.62 302 ILE A CA 1
ATOM 22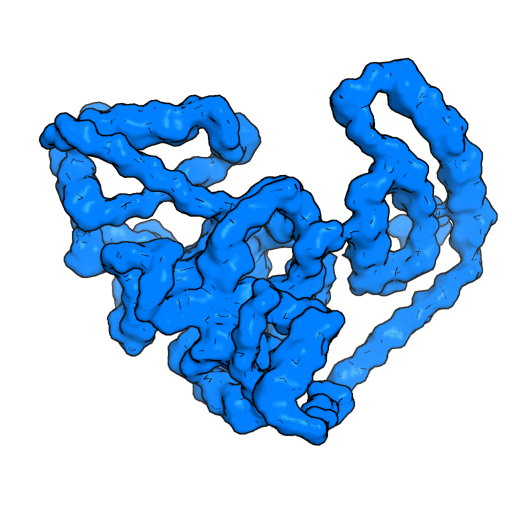57 C C . ILE A 1 302 ? -4.727 12.640 25.077 1.00 94.62 302 ILE A C 1
ATOM 2259 O O . ILE A 1 302 ? -3.726 12.549 24.361 1.00 94.62 302 ILE A O 1
ATOM 2263 N N . LEU A 1 303 ? -5.693 13.534 24.839 1.00 92.75 303 LEU A N 1
ATOM 2264 C CA . LEU A 1 303 ? -5.662 14.470 23.711 1.00 92.75 303 LEU A CA 1
ATOM 2265 C C . LEU A 1 303 ? -4.475 15.426 23.795 1.00 92.75 303 LEU A C 1
ATOM 2267 O O . LEU A 1 303 ? -3.814 15.640 22.784 1.00 92.75 303 LEU A O 1
ATOM 2271 N N . GLU A 1 304 ? -4.160 15.959 24.976 1.00 92.12 304 GLU A N 1
ATOM 2272 C CA . GLU A 1 304 ? -2.978 16.804 25.183 1.00 92.12 304 GLU A CA 1
ATOM 2273 C C . GLU A 1 304 ? -1.688 16.065 24.802 1.00 92.12 304 GLU A C 1
ATOM 2275 O O . GLU A 1 304 ? -0.830 16.619 24.108 1.00 92.12 304 GLU A O 1
ATOM 2280 N N . THR A 1 305 ? -1.580 14.785 25.173 1.00 93.06 305 THR A N 1
ATOM 2281 C CA . THR A 1 305 ? -0.442 13.936 24.791 1.00 93.06 305 THR A CA 1
ATOM 2282 C C . THR A 1 305 ? -0.372 13.740 23.274 1.00 93.06 305 THR A C 1
ATOM 2284 O O . THR A 1 305 ? 0.704 13.861 22.680 1.00 93.06 305 THR A O 1
ATOM 2287 N N . PHE A 1 306 ? -1.509 13.478 22.622 1.00 92.19 30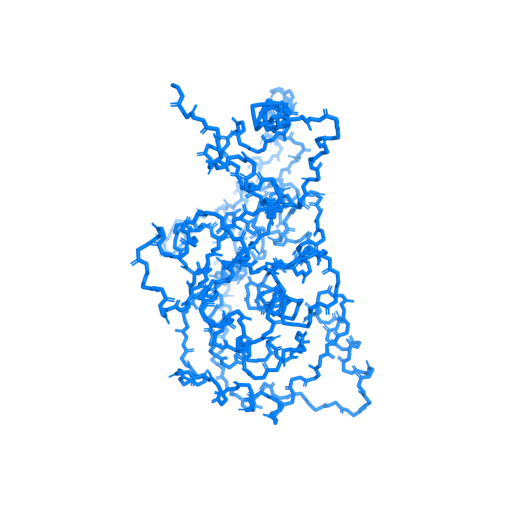6 PHE A N 1
ATOM 2288 C CA . PHE A 1 306 ? -1.570 13.344 21.165 1.00 92.19 306 PHE A CA 1
ATOM 2289 C C . PHE A 1 306 ? -1.197 14.647 20.461 1.00 92.19 306 PHE A C 1
ATOM 2291 O O . PHE A 1 306 ? -0.363 14.623 19.560 1.00 92.19 306 PHE A O 1
ATOM 2298 N N . VAL A 1 307 ? -1.738 15.786 20.894 1.00 89.88 307 VAL A N 1
ATOM 2299 C CA . VAL A 1 307 ? -1.401 17.109 20.347 1.00 89.88 307 VAL A CA 1
ATOM 2300 C C . VAL A 1 307 ? 0.097 17.375 20.473 1.00 89.88 307 VAL A C 1
ATOM 2302 O O . VAL A 1 307 ? 0.723 17.774 19.493 1.00 89.88 307 VAL A O 1
ATOM 2305 N N . GLY A 1 308 ? 0.700 17.082 21.628 1.00 88.94 308 GLY A N 1
ATOM 2306 C CA . GLY A 1 308 ? 2.144 17.225 21.822 1.00 88.94 308 GLY A CA 1
ATOM 2307 C C . GLY A 1 308 ? 2.970 16.423 20.810 1.00 88.94 308 GLY A C 1
ATOM 2308 O O . GLY A 1 308 ? 3.949 16.938 20.269 1.00 88.94 308 GLY A O 1
ATOM 2309 N N . ALA A 1 309 ? 2.556 15.191 20.504 1.00 88.06 309 ALA A N 1
ATOM 2310 C CA . ALA A 1 309 ? 3.222 14.363 19.502 1.00 88.06 309 ALA A CA 1
ATOM 2311 C C . ALA A 1 309 ? 2.981 14.851 18.062 1.00 88.06 309 ALA A C 1
ATOM 2313 O O . ALA A 1 309 ? 3.908 14.877 17.253 1.00 88.06 309 ALA A O 1
ATOM 2314 N N . LEU A 1 310 ? 1.752 15.265 17.745 1.00 86.69 310 LEU A N 1
ATOM 2315 C CA . LEU A 1 310 ? 1.338 15.691 16.405 1.00 86.69 310 LEU A CA 1
ATOM 2316 C C . LEU A 1 310 ? 1.883 17.072 16.012 1.00 86.69 310 LEU A C 1
ATOM 2318 O O . LEU A 1 310 ? 2.094 17.336 14.829 1.00 86.69 310 LEU A O 1
ATOM 2322 N N . CYS A 1 311 ? 2.132 17.946 16.988 1.00 84.25 311 CYS A N 1
ATOM 2323 C CA . CYS A 1 311 ? 2.708 19.276 16.780 1.00 84.25 311 CYS A CA 1
ATOM 2324 C C . CYS A 1 311 ? 4.249 19.287 16.772 1.00 84.25 311 CYS A C 1
ATOM 2326 O O . CYS A 1 311 ? 4.852 20.360 16.689 1.00 84.25 311 CYS A O 1
ATOM 2328 N N . GLY A 1 312 ? 4.903 18.125 16.864 1.00 80.75 312 GLY A N 1
ATOM 2329 C CA . GLY A 1 312 ? 6.361 18.020 16.850 1.00 80.75 312 GLY A CA 1
ATOM 2330 C C . GLY A 1 312 ? 6.993 18.499 15.536 1.00 80.75 312 GLY A C 1
ATOM 2331 O O . GLY A 1 312 ? 6.536 18.163 14.441 1.00 80.75 312 GLY A O 1
ATOM 2332 N N . LEU A 1 313 ? 8.095 19.255 15.638 1.00 77.75 313 LEU A N 1
ATOM 2333 C CA . LEU A 1 313 ? 8.903 19.658 14.483 1.00 77.75 313 LEU A CA 1
ATOM 2334 C C . LEU A 1 313 ? 9.481 18.408 13.799 1.00 77.75 313 LEU A C 1
ATOM 2336 O O . LEU A 1 313 ? 10.214 17.645 14.421 1.00 77.75 313 LEU A O 1
ATOM 2340 N N . GLY A 1 314 ? 9.143 18.203 12.524 1.00 77.12 314 GLY A N 1
ATOM 2341 C CA . GLY A 1 314 ? 9.538 17.021 11.744 1.00 77.12 314 GLY A CA 1
ATOM 2342 C C . GLY A 1 314 ? 8.368 16.219 11.171 1.00 77.12 314 GLY A C 1
ATOM 2343 O O . GLY A 1 314 ? 8.593 15.349 10.334 1.00 77.12 314 GLY A O 1
ATOM 2344 N N . HIS A 1 315 ? 7.124 16.522 11.558 1.00 79.88 315 HIS A N 1
ATOM 2345 C CA . HIS A 1 315 ? 5.950 15.893 10.954 1.00 79.88 315 HIS A CA 1
ATOM 2346 C C . HIS A 1 315 ? 5.653 16.468 9.557 1.00 79.88 315 HIS A C 1
ATOM 2348 O O . HIS A 1 315 ? 5.673 17.685 9.356 1.00 79.88 315 HIS A O 1
ATOM 2354 N N . ASN A 1 316 ? 5.291 15.603 8.602 1.00 78.38 316 ASN A N 1
ATOM 2355 C CA . ASN A 1 316 ? 4.946 15.999 7.225 1.00 78.38 316 ASN A CA 1
ATOM 2356 C C . ASN A 1 316 ? 3.840 17.064 7.173 1.00 78.38 316 ASN A C 1
ATOM 2358 O O . ASN A 1 316 ? 3.856 17.943 6.315 1.00 78.38 316 ASN A O 1
ATOM 2362 N N . ASN A 1 317 ? 2.920 17.013 8.137 1.00 77.75 317 ASN A N 1
ATOM 2363 C CA . ASN A 1 317 ? 1.772 17.917 8.234 1.00 77.75 317 ASN A CA 1
ATOM 2364 C C . ASN A 1 317 ? 2.130 19.388 8.472 1.00 77.75 317 ASN A C 1
ATOM 2366 O O . ASN A 1 317 ? 1.275 20.248 8.292 1.00 77.75 317 ASN A O 1
ATOM 2370 N N . ILE A 1 318 ? 3.381 19.690 8.834 1.00 77.44 318 ILE A N 1
ATOM 2371 C CA . ILE A 1 318 ? 3.877 21.072 8.898 1.00 77.44 318 ILE A CA 1
ATOM 2372 C C . ILE A 1 318 ? 3.972 21.682 7.492 1.00 77.44 318 ILE A C 1
ATOM 2374 O O . ILE A 1 318 ? 3.752 22.878 7.322 1.00 77.44 318 ILE A O 1
ATOM 2378 N N . ILE A 1 319 ? 4.306 20.865 6.489 1.00 74.44 319 ILE A N 1
ATOM 2379 C CA . ILE A 1 319 ? 4.495 21.294 5.097 1.00 74.44 319 ILE A CA 1
ATOM 2380 C C . ILE A 1 319 ? 3.247 20.982 4.259 1.00 74.44 319 ILE A C 1
ATOM 2382 O O . ILE A 1 319 ? 2.865 21.778 3.405 1.00 74.44 319 ILE A O 1
ATOM 2386 N N . PHE A 1 320 ? 2.599 19.841 4.513 1.00 75.44 320 PHE A N 1
ATOM 2387 C CA . PHE A 1 320 ? 1.465 19.339 3.736 1.00 75.44 320 PHE A CA 1
ATOM 2388 C C . PHE A 1 320 ? 0.210 19.260 4.618 1.00 75.44 320 PHE A C 1
ATOM 2390 O O . PHE A 1 320 ? 0.090 18.307 5.389 1.00 75.44 320 PHE A O 1
ATOM 2397 N N . PRO A 1 321 ? -0.739 20.210 4.534 1.00 67.19 321 PRO A N 1
ATOM 2398 C CA . PRO A 1 321 ? -1.897 20.288 5.430 1.00 67.19 321 PRO A CA 1
ATOM 2399 C C . PRO A 1 321 ? -2.969 19.224 5.108 1.00 67.19 321 PRO A C 1
ATOM 2401 O O . PRO A 1 321 ? -4.101 19.544 4.770 1.00 67.19 321 PRO A O 1
ATOM 2404 N N . SER A 1 322 ? -2.599 17.947 5.202 1.00 69.94 322 SER A N 1
ATOM 2405 C CA . SER A 1 322 ? -3.444 16.774 4.928 1.00 69.94 322 SER A CA 1
ATOM 2406 C C . SER A 1 322 ? -4.098 16.183 6.186 1.00 69.94 322 SER A C 1
ATOM 2408 O O . SER A 1 322 ? -5.017 15.380 6.082 1.00 69.94 322 SER A O 1
ATOM 2410 N N . GLY A 1 323 ? -3.672 16.630 7.374 1.00 78.44 323 GLY A N 1
ATOM 2411 C CA . GLY A 1 323 ? -4.159 16.134 8.663 1.00 78.44 323 GLY A CA 1
ATOM 2412 C C . GLY A 1 323 ? -3.519 14.796 9.071 1.00 78.44 323 GLY A C 1
ATOM 2413 O O . GLY A 1 323 ? -3.042 14.040 8.228 1.00 78.44 323 GLY A O 1
ATOM 2414 N N . PRO A 1 324 ? -3.393 14.502 10.376 1.00 86.00 324 PRO A N 1
ATOM 2415 C CA . PRO A 1 324 ? -2.855 13.223 10.830 1.00 86.00 324 PRO A CA 1
ATOM 2416 C C . PRO A 1 324 ? -3.929 12.132 10.818 1.00 86.00 324 PRO A C 1
ATOM 2418 O O . PRO A 1 324 ? -5.088 12.393 11.134 1.00 86.00 324 PRO A O 1
ATOM 2421 N N . LEU A 1 325 ? -3.523 10.893 10.537 1.00 90.38 325 LEU A N 1
ATOM 2422 C CA . LEU A 1 325 ? -4.338 9.715 10.819 1.00 90.38 325 LEU A CA 1
ATOM 2423 C C . LEU A 1 325 ? -4.032 9.228 12.239 1.00 90.38 325 LEU A C 1
ATOM 2425 O O . LEU A 1 325 ? -2.898 8.852 12.535 1.00 90.38 325 LEU A O 1
ATOM 2429 N N . LEU A 1 326 ? -5.047 9.204 13.100 1.00 92.81 326 LEU A N 1
ATOM 2430 C CA . LEU A 1 326 ? -4.975 8.569 14.413 1.00 92.81 326 LEU A CA 1
ATOM 2431 C C . LEU A 1 326 ? -5.677 7.213 14.356 1.00 92.81 326 LEU A C 1
ATOM 2433 O O . LEU A 1 326 ? -6.842 7.132 13.981 1.00 92.81 326 LEU A O 1
ATOM 2437 N N . VAL A 1 327 ? -4.970 6.158 14.756 1.00 94.94 327 VAL A N 1
ATOM 2438 C CA . VAL A 1 327 ? -5.537 4.815 14.922 1.00 94.94 327 VAL A CA 1
ATOM 2439 C C . VAL A 1 327 ? -5.598 4.525 16.413 1.00 94.94 327 VAL A C 1
ATOM 2441 O O . VAL A 1 327 ? -4.564 4.438 17.076 1.00 94.94 327 VAL A O 1
ATOM 2444 N N . LEU A 1 328 ? -6.814 4.438 16.945 1.00 94.62 328 LEU A N 1
ATOM 2445 C CA . LEU A 1 328 ? -7.071 4.348 18.378 1.00 94.62 328 LEU A CA 1
ATOM 2446 C C . LEU A 1 328 ? -7.461 2.924 18.764 1.00 94.62 328 LEU A C 1
ATOM 2448 O O . LEU A 1 328 ? -8.249 2.281 18.076 1.00 94.62 328 LEU A O 1
ATOM 2452 N N . GLY A 1 329 ? -6.936 2.448 19.894 1.00 93.56 329 GLY A N 1
ATOM 2453 C CA . GLY A 1 329 ? -7.463 1.241 20.525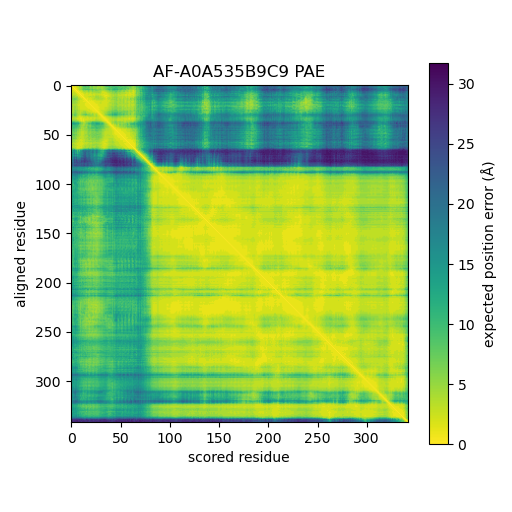 1.00 93.56 329 GLY A CA 1
ATOM 2454 C C . GLY A 1 329 ? -8.872 1.489 21.089 1.00 93.56 329 GLY A C 1
ATOM 2455 O O . GLY A 1 329 ? -9.169 2.630 21.459 1.00 93.56 329 GLY A O 1
ATOM 2456 N N . PRO A 1 330 ? -9.721 0.451 21.220 1.00 92.88 330 PRO A N 1
ATOM 2457 C CA . PRO A 1 330 ? -11.090 0.600 21.727 1.00 92.88 330 PRO A CA 1
ATOM 2458 C C . PRO A 1 330 ? -11.196 1.314 23.084 1.00 92.88 330 PRO A C 1
ATOM 2460 O O . PRO A 1 330 ? -12.105 2.109 23.299 1.00 92.88 330 PRO A O 1
ATOM 2463 N N . GLU A 1 331 ? -10.236 1.098 23.989 1.00 91.38 331 GLU A N 1
ATOM 2464 C CA . GLU A 1 331 ? -10.196 1.763 25.301 1.00 91.38 331 GLU A CA 1
ATOM 2465 C C . GLU A 1 331 ? -9.987 3.283 25.183 1.00 91.38 331 GLU A C 1
ATOM 2467 O O . GLU A 1 331 ? -10.724 4.072 25.785 1.00 91.38 331 GLU A O 1
ATOM 2472 N N . HIS A 1 332 ? -9.014 3.709 24.370 1.00 93.25 332 HIS A N 1
ATOM 2473 C CA . HIS A 1 332 ? -8.782 5.128 24.086 1.00 93.25 332 HIS A CA 1
ATOM 2474 C C . HIS A 1 332 ? -9.981 5.743 23.379 1.00 93.25 332 HIS A C 1
ATOM 2476 O O . HIS A 1 332 ? -10.417 6.826 23.763 1.00 93.25 332 HIS A O 1
ATOM 2482 N N . ALA A 1 333 ? -10.535 5.046 22.386 1.00 94.00 333 ALA A N 1
ATOM 2483 C CA . ALA A 1 333 ? -11.714 5.493 21.661 1.00 94.00 333 ALA A CA 1
ATOM 2484 C C . ALA A 1 333 ? -12.897 5.735 22.614 1.00 94.00 333 ALA A C 1
ATOM 2486 O O . ALA A 1 333 ? -13.466 6.828 22.639 1.00 94.00 333 ALA A O 1
ATOM 2487 N N . GLY A 1 334 ? -13.211 4.753 23.465 1.00 93.38 334 GLY A N 1
ATOM 2488 C CA . GLY A 1 334 ? -14.282 4.847 24.455 1.00 93.38 334 GLY A CA 1
ATOM 2489 C C . GLY A 1 334 ? -14.071 5.984 25.454 1.00 93.38 334 GLY A C 1
ATOM 2490 O O . GLY A 1 334 ? -15.002 6.738 25.728 1.00 93.38 334 GLY A O 1
ATOM 2491 N N . THR A 1 335 ? -12.844 6.164 25.947 1.00 93.00 335 THR A N 1
ATOM 2492 C CA . THR A 1 335 ? -12.513 7.267 26.864 1.00 93.00 335 THR A CA 1
ATOM 2493 C C . THR A 1 335 ? -12.724 8.626 26.194 1.00 93.00 335 THR A C 1
ATOM 2495 O O . THR A 1 335 ? -13.363 9.509 26.767 1.00 93.00 335 THR A O 1
ATOM 2498 N N . LEU A 1 336 ? -12.245 8.791 24.959 1.00 93.31 336 LEU A N 1
ATOM 2499 C CA . LEU A 1 336 ? -12.360 10.042 24.207 1.00 93.31 336 LEU A CA 1
ATOM 2500 C C . LEU A 1 336 ? -13.804 10.381 23.830 1.00 93.31 336 LEU A C 1
ATOM 2502 O O . LEU A 1 336 ? -14.171 11.553 23.847 1.00 93.31 336 LEU A O 1
ATOM 2506 N N . ALA A 1 337 ? -14.646 9.381 23.570 1.00 92.12 337 ALA A N 1
ATOM 2507 C CA . ALA A 1 337 ? -16.065 9.593 23.290 1.00 92.12 337 ALA A CA 1
ATOM 2508 C C . ALA A 1 337 ? -16.843 10.202 24.477 1.00 92.12 337 ALA A C 1
ATOM 2510 O O . ALA A 1 337 ? -17.928 10.748 24.280 1.00 92.12 337 ALA A O 1
ATOM 2511 N N . THR A 1 338 ? -16.303 10.140 25.703 1.00 86.94 338 THR A N 1
ATOM 2512 C CA . THR A 1 338 ? -16.921 10.757 26.894 1.00 86.94 338 THR A CA 1
ATOM 2513 C C . THR A 1 338 ? -16.547 12.227 27.101 1.00 86.94 338 THR A C 1
ATOM 2515 O O . THR A 1 338 ? -17.184 12.911 27.907 1.00 86.94 338 THR A O 1
ATOM 2518 N N . VAL A 1 339 ? -15.542 12.735 26.379 1.00 78.56 339 VAL A N 1
ATOM 2519 C CA . VAL A 1 339 ? -15.093 14.126 26.495 1.00 78.56 339 VAL A CA 1
ATOM 2520 C C . VAL A 1 339 ? -16.158 15.043 25.899 1.00 78.56 339 VAL A C 1
ATOM 2522 O O . VAL A 1 339 ? -16.495 14.958 24.720 1.00 78.56 339 VAL A O 1
ATOM 2525 N N . SER A 1 340 ? -16.704 15.946 26.714 1.00 57.44 340 SER A N 1
ATOM 2526 C CA . SER A 1 340 ? -17.620 16.975 26.218 1.00 57.44 340 SER A CA 1
ATOM 2527 C C . SER A 1 340 ? -16.822 18.035 25.463 1.00 57.44 340 SER A C 1
ATOM 2529 O O . SER A 1 340 ? -16.022 18.747 26.069 1.00 57.44 340 SER A O 1
ATOM 2531 N N . VAL A 1 341 ? -17.052 18.155 24.154 1.00 54.50 341 VAL A N 1
ATOM 2532 C CA . VAL A 1 341 ? -16.499 19.246 23.340 1.00 54.50 341 VAL A CA 1
ATOM 2533 C C . VAL A 1 341 ? -17.038 20.565 23.904 1.00 54.50 341 VAL A C 1
ATOM 2535 O O . VAL A 1 341 ? -18.244 20.807 23.860 1.00 54.50 341 VAL A O 1
ATOM 2538 N N . ARG A 1 342 ? -16.163 21.369 24.514 1.00 41.69 342 ARG A N 1
ATOM 2539 C CA . ARG A 1 342 ? -16.477 22.726 24.979 1.00 41.69 342 ARG A CA 1
ATOM 2540 C C . ARG A 1 342 ? -16.266 23.746 23.875 1.00 41.69 342 ARG A C 1
ATOM 2542 O O . ARG A 1 342 ? -15.291 23.578 23.112 1.00 41.69 342 ARG A O 1
#

Mean predicted aligned error: 8.15 Å

Foldseek 3Di:
DVVVVQQDAAEDEPLQPQQVCVLCVLVLNNLHHYQYFYDDPVPDDPVVNVVRCVVRVVVRVVSSPPSDDDDRDDDDDDDPVVPDDDDPDDQVSVQVVCVVVQLAPPDFFQQLDPVQLVQLCVLDPDDQQDFLFAAAPRGFTRGNSLLSRLLRRLVHGSLLNVLLSQVVNQCPDVVQVNRCLQQDLAQWDKAKEKDAPVCVVQVFDQAPCFVHDDDSSQQSSQQSNLSCCVVRHVRDPSRSRNHVDYAPSSNTHYGYHPCVLAPDHDPVVVVPDDNNDMHIDIHTDHYDDDQDQPPDDALVSVVVSVCVVCVDDPDPCVVPVPDDDDDDHSVSNVRNVPDDDD

Radius of gyration: 23.68 Å; Cα contacts (8 Å, |Δi|>4): 498; chains: 1; bounding box: 54×58×69 Å

pLDDT: mean 88.22, std 12.74, range [36.12, 98.81]

Solvent-accessible surface area (backbone atoms only — not comparable to full-atom values): 19860 Å² total; per-residue (Å²): 98,55,97,74,77,38,79,60,63,48,80,36,38,58,87,51,42,58,28,53,50,53,42,28,45,65,74,62,41,69,71,66,42,74,39,74,41,77,73,68,68,91,81,46,58,69,68,60,52,53,52,51,50,63,68,41,48,62,53,49,56,49,41,55,71,61,80,80,83,71,86,73,81,79,81,78,84,87,57,78,79,80,71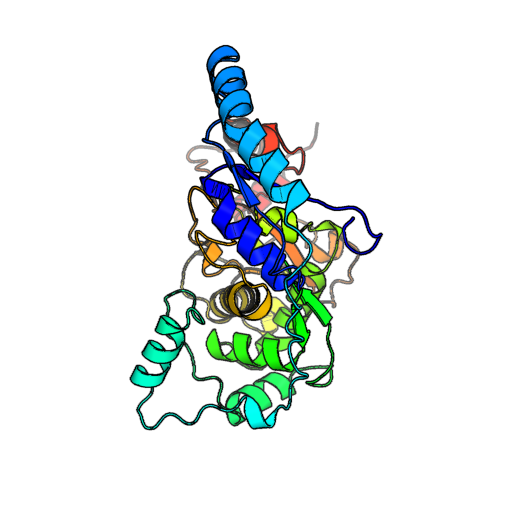,68,83,88,71,98,64,62,71,65,55,53,39,51,54,36,47,77,69,62,65,44,91,86,57,82,61,37,81,58,41,72,67,55,27,52,52,26,48,71,48,49,96,62,58,55,80,44,61,82,46,59,32,47,71,38,66,33,74,42,24,44,46,62,48,25,36,25,28,31,27,40,57,43,59,34,87,52,40,54,60,51,53,54,45,50,56,55,56,65,35,72,90,68,40,44,49,63,47,50,53,24,53,51,42,49,33,71,34,38,40,36,31,45,59,54,34,70,76,62,58,41,47,43,52,89,62,51,95,52,82,89,41,66,48,26,46,13,52,18,21,14,53,41,38,35,36,31,69,47,4,49,45,38,84,79,44,46,20,45,38,75,47,81,45,74,44,65,56,34,26,33,41,31,66,45,58,92,59,45,83,57,79,45,70,50,44,77,72,70,46,58,78,85,45,59,45,70,48,79,43,84,35,60,62,88,77,88,81,86,61,83,86,55,86,48,36,65,54,41,49,52,53,49,48,59,63,70,69,40,92,84,45,67,55,82,80,46,88,76,70,86,90,82,88,71,55,52,69,59,42,48,45,44,72,69,53,77,89,125